Protein AF-A0A536GKG1-F1 (afdb_monomer_lite)

pLDDT: mean 89.06, std 10.64, range [31.41, 98.56]

Radius of gyration: 25.62 Å; chains: 1; bounding box: 52×52×77 Å

Foldseek 3Di:
DPQQPDLPHDLADFFLVQQQVQLVLCPDPLLVNPDCPLSVQFPHWDRPDRHDIDTHGPDDDVCNVVVRGDGHPCSVPVVDDSNCQCVDCCRNPQPPGDNDQWHWPDDDPQFKTKIAGDPPHDDPPDDHDPDGMDMDGHDPDDVRVLVCCLVVVDVDDDDDALLCVVVVPDHDPVDDDDDDDDLDDDDDDDPCVPPCPVDVLLVLLLQQLAAQQCLCCVQSVDPGNPQRDADSRHPPRPPDDPVRDHRYHDNPSSLVSCVVVQFDQDPPRFTDHPNHTQEEEAEDAPPDPSVVVSVVRSQVSCVVSRHHYHYDHDHPPLCPPDVVVVRCVHPPD

Secondary structure (DSSP, 8-state):
--TTSSSS--TT---HHHHHHHHHHHH-TTTT-S--TTGGGEEEEEEEETTEEEEEESS--GGGGGGPPP---HHHHTTS-HHHHTT-HHHHTS-S---SSEEEEEEETTTEEEEEE-TT---SSS----SS-EEEE--SSHHHHHHHHHTTS-S------GGGGGGGTT--TT--------S--------TTSGGGSSHHHHHHHHHHS-HHHHHHHHS---SSTT---SSS-TT-TT--TTPPPPP--HHHHHHHHHHTT-EE-GGG-EEETTEE-EEEEEEETT-HHHHHHHHHHHHHHHHTT-EEEEEEE-HHHHH--GGGT-HHHH--

Structure (mmCIF, N/CA/C/O backbone):
data_AF-A0A536GKG1-F1
#
_entry.id   AF-A0A536GKG1-F1
#
loop_
_atom_site.group_PDB
_atom_site.id
_atom_site.type_symbol
_atom_site.label_atom_id
_atom_site.label_alt_id
_atom_site.label_comp_id
_atom_site.label_asym_id
_atom_site.label_entity_id
_atom_site.label_seq_id
_atom_site.pdbx_PDB_ins_code
_atom_site.Cartn_x
_atom_site.Cartn_y
_atom_site.Cartn_z
_atom_site.occupancy
_atom_site.B_iso_or_equiv
_atom_site.auth_seq_id
_atom_site.auth_comp_id
_atom_site.auth_asym_id
_atom_site.auth_atom_id
_atom_site.pdbx_PDB_model_num
ATOM 1 N N . MET A 1 1 ? 10.246 -8.208 -39.405 1.00 39.53 1 MET A N 1
ATOM 2 C CA . MET A 1 1 ? 9.310 -9.112 -40.119 1.00 39.53 1 MET A CA 1
ATOM 3 C C . MET A 1 1 ? 9.765 -10.577 -40.250 1.00 39.53 1 MET A C 1
ATOM 5 O O . MET A 1 1 ? 8.934 -11.384 -40.628 1.00 39.53 1 MET A O 1
ATOM 9 N N . ALA A 1 2 ? 10.994 -10.979 -39.880 1.00 31.41 2 ALA A N 1
ATOM 10 C CA . ALA A 1 2 ? 11.407 -12.402 -39.872 1.00 31.41 2 ALA A CA 1
ATOM 11 C C . ALA A 1 2 ? 11.997 -12.903 -38.530 1.00 31.41 2 ALA A C 1
ATOM 13 O O . ALA A 1 2 ? 12.363 -14.066 -38.410 1.00 31.41 2 ALA A O 1
ATOM 14 N N . MET A 1 3 ? 12.099 -12.042 -37.512 1.00 39.38 3 MET A N 1
ATOM 15 C CA . MET A 1 3 ? 12.931 -12.300 -36.326 1.00 39.38 3 MET A CA 1
ATOM 16 C C . MET A 1 3 ? 12.312 -13.225 -35.266 1.00 39.38 3 MET A C 1
ATOM 18 O O . MET A 1 3 ? 13.050 -13.748 -34.438 1.00 39.38 3 MET A O 1
ATOM 22 N N . CYS A 1 4 ? 11.004 -13.503 -35.302 1.00 45.00 4 CYS A N 1
ATOM 23 C CA . CYS A 1 4 ? 10.384 -14.394 -34.315 1.00 45.00 4 CYS A CA 1
ATOM 24 C C . CYS A 1 4 ? 10.490 -15.890 -34.667 1.00 45.00 4 CYS A C 1
ATOM 26 O O . CYS A 1 4 ? 10.282 -16.730 -33.801 1.00 45.00 4 CYS A O 1
ATOM 28 N N . ARG A 1 5 ? 10.843 -16.288 -35.895 1.00 39.47 5 ARG A N 1
ATOM 29 C CA . ARG A 1 5 ? 10.638 -17.688 -36.332 1.00 39.47 5 ARG A CA 1
ATOM 30 C C . ARG A 1 5 ? 11.764 -18.684 -36.031 1.00 39.47 5 ARG A C 1
ATOM 32 O O . ARG A 1 5 ? 11.560 -19.876 -36.228 1.00 39.47 5 ARG A O 1
ATOM 39 N N . THR A 1 6 ? 12.931 -18.259 -35.548 1.00 35.53 6 THR A N 1
ATOM 40 C CA . THR A 1 6 ? 14.110 -19.145 -35.424 1.00 35.53 6 THR A CA 1
ATOM 41 C C . THR A 1 6 ? 14.786 -19.053 -34.060 1.00 35.53 6 THR A C 1
ATOM 43 O O . THR A 1 6 ? 14.916 -17.958 -33.535 1.00 35.53 6 THR A O 1
ATOM 46 N N . MET A 1 7 ? 15.289 -20.180 -33.529 1.00 37.09 7 MET A N 1
ATOM 47 C CA . MET A 1 7 ? 16.019 -20.303 -32.244 1.00 37.09 7 MET A CA 1
ATOM 48 C C . MET A 1 7 ? 17.266 -19.401 -32.109 1.00 37.09 7 MET A C 1
ATOM 50 O O . MET A 1 7 ? 17.806 -19.266 -31.018 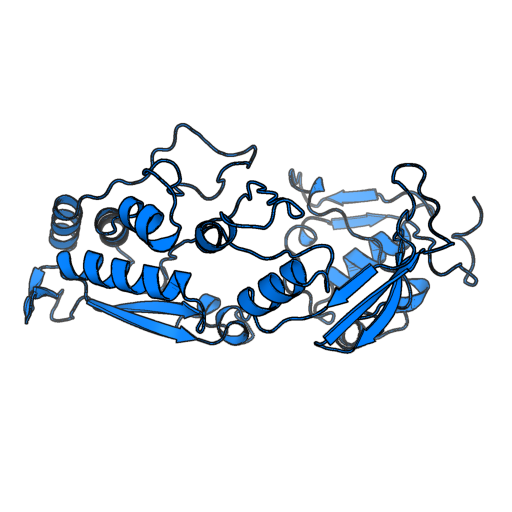1.00 37.09 7 MET A O 1
ATOM 54 N N . ALA A 1 8 ? 17.704 -18.749 -33.188 1.00 38.56 8 ALA A N 1
ATOM 55 C CA . ALA A 1 8 ? 18.712 -17.690 -33.182 1.00 38.56 8 ALA A CA 1
ATOM 56 C C . ALA A 1 8 ? 18.051 -16.298 -33.079 1.00 38.56 8 ALA A C 1
ATOM 58 O O . ALA A 1 8 ? 18.221 -15.454 -33.961 1.00 38.56 8 ALA A O 1
ATOM 59 N N . ARG A 1 9 ? 17.224 -16.077 -32.047 1.00 54.50 9 ARG A N 1
ATOM 60 C CA . ARG A 1 9 ? 16.579 -14.774 -31.814 1.00 54.50 9 ARG A CA 1
ATOM 61 C C . ARG A 1 9 ? 17.579 -13.805 -31.167 1.00 54.50 9 ARG A C 1
ATOM 63 O O . ARG A 1 9 ? 18.286 -14.213 -30.246 1.00 54.50 9 ARG A O 1
ATOM 70 N N . PRO A 1 10 ? 17.623 -12.524 -31.578 1.00 52.66 10 PRO A N 1
ATOM 71 C CA . PRO A 1 10 ? 18.176 -11.477 -30.727 1.00 52.66 10 PRO A CA 1
ATOM 72 C C . PRO A 1 10 ? 17.436 -11.490 -29.384 1.00 52.66 10 PRO A C 1
ATOM 74 O O . PRO A 1 10 ? 16.232 -11.750 -29.352 1.00 52.66 10 PRO A O 1
ATOM 77 N N . SER A 1 11 ? 18.132 -11.177 -28.295 1.00 52.56 11 SER A N 1
ATOM 78 C CA . SER A 1 11 ? 17.647 -11.189 -26.904 1.00 52.56 11 SER A CA 1
ATOM 79 C C . SER A 1 11 ? 16.497 -10.207 -26.591 1.00 52.56 11 SER A C 1
ATOM 81 O O . SER A 1 11 ? 16.273 -9.887 -25.432 1.00 52.56 11 SER A O 1
ATOM 83 N N . SER A 1 12 ? 15.804 -9.676 -27.598 1.00 54.84 12 SER A N 1
ATOM 84 C CA . SER A 1 12 ? 14.882 -8.537 -27.495 1.00 54.84 12 SER A CA 1
ATOM 85 C C . SER A 1 12 ? 13.670 -8.645 -28.431 1.00 54.84 12 SER A C 1
ATOM 87 O O . SER A 1 12 ? 13.122 -7.631 -28.845 1.00 54.84 12 SER A O 1
ATOM 89 N N . CYS A 1 13 ? 13.314 -9.841 -28.908 1.00 66.75 13 CYS A N 1
ATOM 90 C CA . CYS A 1 13 ? 12.169 -10.000 -29.806 1.00 66.75 13 CYS A CA 1
ATOM 91 C C . CYS A 1 13 ? 11.076 -10.820 -29.119 1.00 66.75 13 CYS A C 1
ATOM 93 O O . CYS A 1 13 ? 11.141 -12.053 -29.115 1.00 66.75 13 CYS A O 1
ATOM 95 N N . ALA A 1 14 ? 10.093 -10.122 -28.545 1.00 77.56 14 ALA A N 1
ATOM 96 C CA . ALA A 1 14 ? 8.878 -10.725 -28.016 1.00 77.56 14 ALA A CA 1
ATOM 97 C C . ALA A 1 14 ? 7.946 -11.174 -29.154 1.00 77.56 14 ALA A C 1
ATOM 99 O O . ALA A 1 14 ? 7.777 -10.482 -30.161 1.00 77.56 14 ALA A O 1
ATOM 100 N N . CYS A 1 15 ? 7.333 -12.342 -28.992 1.00 88.19 15 CYS A N 1
ATOM 101 C CA . CYS A 1 15 ? 6.301 -12.879 -29.874 1.00 88.19 15 CYS A CA 1
ATOM 102 C C . CYS A 1 15 ? 5.071 -13.296 -29.065 1.00 88.19 15 CYS A C 1
ATOM 104 O O . CYS A 1 15 ? 5.142 -13.455 -27.850 1.00 88.19 15 CYS A O 1
ATOM 106 N N . ALA A 1 16 ? 3.953 -13.554 -29.738 1.00 93.12 16 ALA A N 1
ATOM 107 C CA . ALA A 1 16 ? 2.699 -13.958 -29.106 1.00 93.12 16 ALA A CA 1
ATOM 108 C C . ALA A 1 16 ? 2.850 -15.136 -28.117 1.00 93.12 16 ALA A C 1
ATOM 110 O O . ALA A 1 16 ? 2.202 -15.161 -27.072 1.00 93.12 16 ALA A O 1
ATOM 111 N N . ARG A 1 17 ? 3.754 -16.089 -28.390 1.00 93.38 17 ARG A N 1
ATOM 112 C CA . ARG A 1 17 ? 4.019 -17.232 -27.494 1.00 93.38 17 ARG A CA 1
ATOM 113 C C . ARG A 1 17 ? 4.648 -16.840 -26.159 1.00 93.38 17 ARG A C 1
ATOM 115 O O . ARG A 1 17 ? 4.423 -17.537 -25.179 1.00 93.38 17 ARG A O 1
ATOM 122 N N . ASP A 1 18 ? 5.390 -15.737 -26.101 1.00 93.44 18 ASP A N 1
ATOM 123 C CA . ASP A 1 18 ? 5.982 -15.233 -24.856 1.00 93.44 18 ASP A CA 1
ATOM 124 C C . ASP A 1 18 ? 4.886 -14.756 -23.878 1.00 93.44 18 ASP A C 1
ATOM 126 O O . ASP A 1 18 ? 5.016 -14.917 -22.666 1.00 93.44 18 ASP A O 1
ATOM 130 N N . PHE A 1 19 ? 3.761 -14.255 -24.405 1.00 94.69 19 PHE A N 1
ATOM 131 C CA . PHE A 1 19 ? 2.573 -13.882 -23.625 1.00 94.69 19 PHE A CA 1
ATOM 132 C C . PHE A 1 19 ? 1.804 -15.102 -23.112 1.00 94.69 19 PHE A C 1
ATOM 134 O O . PHE A 1 19 ? 1.406 -15.157 -21.949 1.00 94.69 19 PHE A O 1
ATOM 141 N N . GLN A 1 20 ? 1.618 -16.107 -23.972 1.00 95.25 20 GLN A N 1
ATOM 142 C CA . GLN A 1 20 ? 1.021 -17.381 -23.567 1.00 95.25 20 GLN A CA 1
ATOM 143 C C . GLN A 1 20 ? 1.870 -18.064 -22.486 1.00 95.25 20 GLN A C 1
ATOM 145 O O . GLN A 1 20 ? 1.328 -18.570 -21.506 1.00 95.25 20 GLN A O 1
ATOM 150 N N . TYR A 1 21 ? 3.193 -18.052 -22.649 1.00 93.88 21 TYR A N 1
ATOM 151 C CA . TYR A 1 21 ? 4.125 -18.638 -21.694 1.00 93.88 21 TYR A CA 1
ATOM 152 C C . TYR A 1 21 ? 4.106 -17.911 -20.343 1.00 93.88 21 TYR A C 1
ATOM 154 O O . TYR A 1 21 ? 4.054 -18.577 -19.315 1.00 93.88 21 TYR A O 1
ATOM 162 N N . TRP A 1 22 ? 4.060 -16.572 -20.318 1.00 92.50 22 TRP A N 1
ATOM 163 C CA . TRP A 1 22 ? 3.873 -15.822 -19.068 1.00 92.50 22 TRP A CA 1
ATOM 164 C C . TRP A 1 22 ? 2.613 -16.260 -18.321 1.00 92.50 22 TRP A C 1
ATOM 166 O O . TRP A 1 22 ? 2.672 -16.545 -17.130 1.00 92.50 22 TRP A O 1
ATOM 176 N N . TRP A 1 23 ? 1.479 -16.358 -19.022 1.00 94.75 23 TRP A N 1
ATOM 177 C CA . TRP A 1 23 ? 0.236 -16.823 -18.409 1.00 94.75 23 TRP A CA 1
ATOM 178 C C . TRP A 1 23 ? 0.370 -18.249 -17.857 1.00 94.75 23 TRP A C 1
ATOM 180 O O . TRP A 1 23 ? -0.066 -18.515 -16.745 1.00 94.75 23 TRP A O 1
ATOM 190 N N . GLN A 1 24 ? 1.031 -19.160 -18.577 1.00 93.19 24 GLN A N 1
ATOM 191 C CA . GLN A 1 24 ? 1.292 -20.515 -18.075 1.00 93.19 24 GLN A CA 1
ATOM 192 C C . GLN A 1 24 ? 2.155 -20.515 -16.809 1.00 93.19 24 GLN A C 1
ATOM 194 O O . GLN A 1 24 ? 1.872 -21.281 -15.894 1.00 93.19 24 GLN A O 1
ATOM 199 N N . LEU A 1 25 ? 3.180 -19.660 -16.745 1.00 91.50 25 LEU A N 1
ATOM 200 C CA . LEU A 1 25 ? 4.013 -19.501 -15.553 1.00 91.50 25 LEU A CA 1
ATOM 201 C C . LEU A 1 25 ? 3.209 -18.967 -14.364 1.00 91.50 25 LEU A C 1
ATOM 203 O O . LEU A 1 25 ? 3.326 -19.491 -13.261 1.00 91.50 25 LEU A O 1
ATOM 207 N N . ASP A 1 26 ? 2.384 -17.947 -14.586 1.00 91.31 26 ASP A N 1
ATOM 208 C CA . ASP A 1 26 ? 1.523 -17.373 -13.550 1.00 91.31 26 ASP A CA 1
ATOM 209 C C . ASP A 1 26 ? 0.565 -18.423 -12.963 1.00 91.31 26 ASP A C 1
ATOM 211 O O . ASP A 1 26 ? 0.406 -18.511 -11.748 1.00 91.31 26 ASP A O 1
ATOM 215 N N . GLN A 1 27 ? -0.012 -19.274 -13.816 1.00 91.38 27 GLN A N 1
ATOM 216 C CA . GLN A 1 27 ? -0.952 -20.319 -13.402 1.00 91.38 27 GLN A CA 1
ATOM 217 C C . GLN A 1 27 ? -0.278 -21.585 -12.835 1.00 91.38 27 GLN A C 1
ATOM 219 O O . GLN A 1 27 ? -0.968 -22.429 -12.259 1.00 91.38 27 GLN A O 1
ATOM 224 N N . ASP A 1 28 ? 1.039 -21.756 -12.992 1.00 90.69 28 ASP A N 1
ATOM 225 C CA . ASP A 1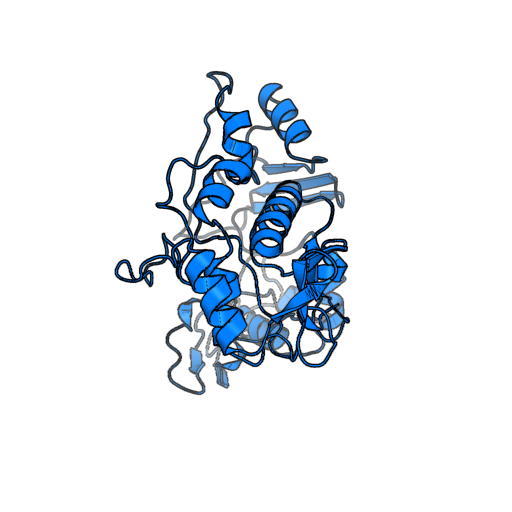 28 ? 1.767 -22.910 -12.459 1.00 90.69 28 ASP A CA 1
ATOM 226 C C . ASP A 1 28 ? 2.068 -22.710 -10.960 1.00 90.69 28 ASP A C 1
ATOM 228 O O . ASP A 1 28 ? 2.845 -21.823 -10.597 1.00 90.69 28 ASP A O 1
ATOM 232 N N . PRO A 1 29 ? 1.532 -23.557 -10.058 1.00 87.25 29 PRO A N 1
ATOM 233 C CA . PRO A 1 29 ? 1.761 -23.420 -8.618 1.00 87.25 29 PRO A CA 1
ATOM 234 C C . PRO A 1 29 ? 3.239 -23.557 -8.208 1.00 87.25 29 PRO A C 1
ATOM 236 O O . PRO A 1 29 ? 3.595 -23.206 -7.083 1.00 87.25 29 PRO A O 1
ATOM 239 N N . ASN A 1 30 ? 4.108 -24.057 -9.091 1.00 87.31 30 ASN A N 1
ATOM 240 C CA . ASN A 1 30 ? 5.533 -24.236 -8.829 1.00 87.31 30 ASN A CA 1
ATOM 241 C C . ASN A 1 30 ? 6.389 -23.011 -9.172 1.00 87.31 30 ASN A C 1
ATOM 243 O O . ASN A 1 30 ? 7.585 -23.053 -8.906 1.00 87.31 30 ASN A O 1
ATOM 247 N N . THR A 1 31 ? 5.846 -21.934 -9.748 1.00 83.88 31 THR A N 1
ATOM 248 C CA . THR A 1 31 ? 6.638 -20.718 -10.037 1.00 83.88 31 THR A CA 1
ATOM 249 C C . THR A 1 31 ? 6.835 -19.820 -8.824 1.00 83.88 31 THR A C 1
ATOM 251 O O . THR A 1 31 ? 7.759 -19.009 -8.804 1.00 83.88 31 THR A O 1
ATOM 254 N N . GLY A 1 32 ? 5.992 -19.973 -7.799 1.00 78.31 32 GLY A N 1
ATOM 255 C CA . GLY A 1 32 ? 5.956 -19.070 -6.649 1.00 78.31 32 GLY A CA 1
ATOM 256 C C . GLY A 1 32 ? 5.109 -17.813 -6.870 1.00 78.31 32 GLY A C 1
ATOM 257 O O . GLY A 1 32 ? 5.233 -16.870 -6.087 1.00 78.31 32 GLY A O 1
ATOM 258 N N . ALA A 1 33 ? 4.245 -17.791 -7.896 1.00 83.25 33 ALA A N 1
ATOM 259 C CA . ALA A 1 33 ? 3.257 -16.731 -8.086 1.00 83.25 33 ALA A CA 1
ATOM 260 C C . ALA A 1 33 ? 2.455 -16.490 -6.791 1.00 83.25 33 ALA A C 1
ATOM 262 O O . ALA A 1 33 ? 1.890 -17.409 -6.195 1.00 83.25 33 ALA A O 1
ATOM 263 N N . ILE A 1 34 ? 2.436 -15.237 -6.324 1.00 77.94 34 ILE A N 1
ATOM 264 C CA . ILE A 1 34 ? 1.794 -14.858 -5.052 1.00 77.94 34 ILE A CA 1
ATOM 265 C C . ILE A 1 34 ? 0.262 -14.882 -5.181 1.00 77.94 34 ILE A C 1
ATOM 267 O O . ILE A 1 34 ? -0.441 -15.152 -4.208 1.00 77.94 34 ILE A O 1
ATOM 271 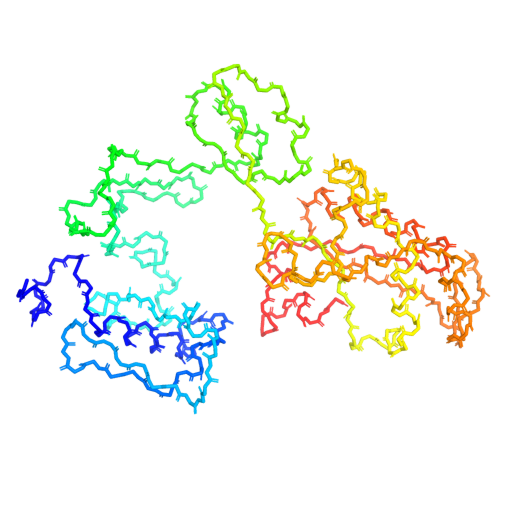N N . THR A 1 35 ? -0.253 -14.593 -6.375 1.00 83.25 35 THR A N 1
ATOM 272 C CA . THR A 1 35 ? -1.676 -14.598 -6.719 1.00 83.25 35 THR A CA 1
ATOM 273 C C . THR A 1 35 ? -1.830 -14.895 -8.206 1.00 83.25 35 THR A C 1
ATOM 275 O O . THR A 1 35 ? -1.017 -14.432 -8.996 1.00 83.25 35 THR A O 1
ATOM 278 N N . THR A 1 36 ? -2.884 -15.620 -8.572 1.00 88.88 36 THR A N 1
ATOM 279 C CA . THR A 1 36 ? -3.325 -15.828 -9.963 1.00 88.88 36 THR A CA 1
ATOM 280 C C . THR A 1 36 ? -4.531 -14.956 -10.323 1.00 88.88 36 THR A C 1
ATOM 282 O O . THR A 1 36 ? -5.072 -15.049 -11.426 1.00 88.88 36 THR A O 1
ATOM 285 N N . GLY A 1 37 ? -4.998 -14.139 -9.370 1.00 89.19 37 GLY A N 1
ATOM 286 C CA . GLY A 1 37 ? -6.231 -13.373 -9.493 1.00 89.19 37 GLY A CA 1
ATOM 287 C C . GLY A 1 37 ? -6.200 -12.432 -10.694 1.00 89.19 37 GLY A C 1
ATOM 288 O O . GLY A 1 37 ? -5.279 -11.632 -10.844 1.00 89.19 37 GLY A O 1
ATOM 289 N N . GLY A 1 38 ? -7.221 -12.534 -11.540 1.00 89.44 38 GLY A N 1
ATOM 290 C CA . GLY A 1 38 ? -7.351 -11.780 -12.784 1.00 89.44 38 GLY A CA 1
ATOM 291 C C . GLY A 1 38 ? -6.890 -12.582 -13.998 1.00 89.44 38 GLY A C 1
ATOM 292 O O . GLY A 1 38 ? -7.631 -12.670 -14.978 1.00 89.44 38 GLY A O 1
ATOM 293 N N . TYR A 1 39 ? -5.735 -13.250 -13.919 1.00 92.62 39 TYR A N 1
ATOM 294 C CA . TYR A 1 39 ? -5.280 -14.190 -14.952 1.00 92.62 39 TYR A CA 1
ATOM 295 C C . TYR A 1 39 ? -6.066 -15.506 -14.938 1.00 92.62 39 TYR A C 1
ATOM 297 O O . TYR A 1 39 ? -6.264 -16.126 -15.984 1.00 92.62 39 TYR A O 1
ATOM 305 N N . ASP A 1 40 ? -6.582 -15.903 -13.776 1.00 93.00 40 ASP A N 1
ATOM 306 C CA . ASP A 1 40 ? -7.475 -17.049 -13.596 1.00 93.00 40 ASP A CA 1
ATOM 307 C C . ASP A 1 40 ? -8.845 -16.876 -14.282 1.00 93.00 40 ASP A C 1
ATOM 309 O O . ASP A 1 40 ? -9.559 -17.861 -14.500 1.00 93.00 40 ASP A O 1
ATOM 313 N N . ALA A 1 41 ? -9.206 -15.652 -14.683 1.00 95.31 41 ALA A N 1
ATOM 314 C CA . ALA A 1 41 ? -10.378 -15.372 -15.512 1.00 95.31 41 ALA A CA 1
ATOM 315 C C . ALA A 1 41 ? -10.178 -15.770 -16.988 1.00 95.31 41 ALA A C 1
ATOM 317 O O . ALA A 1 41 ? -11.159 -15.883 -17.732 1.00 95.31 41 ALA A O 1
ATOM 318 N N . ILE A 1 42 ? -8.935 -16.006 -17.418 1.00 95.88 42 ILE A N 1
ATOM 319 C CA . ILE A 1 42 ? -8.593 -16.474 -18.763 1.00 95.88 42 ILE A CA 1
ATOM 320 C C . ILE A 1 42 ? -8.809 -17.996 -18.821 1.00 95.88 42 ILE A C 1
ATOM 322 O O . ILE A 1 42 ? -8.322 -18.755 -17.984 1.00 95.88 42 ILE A O 1
ATOM 326 N N . ALA A 1 43 ? -9.595 -18.455 -19.793 1.00 96.00 43 ALA A N 1
ATOM 327 C CA . ALA A 1 43 ? -9.844 -19.868 -20.073 1.00 96.00 43 ALA A CA 1
ATOM 328 C C . ALA A 1 43 ? -8.714 -20.483 -20.908 1.00 96.00 43 ALA A C 1
ATOM 330 O O . ALA A 1 43 ? -8.246 -21.578 -20.605 1.00 96.00 43 ALA A O 1
ATOM 331 N N . SER A 1 44 ? -8.287 -19.776 -21.954 1.00 96.69 44 SER A N 1
ATOM 332 C CA . SER A 1 44 ? -7.167 -20.162 -22.810 1.00 96.69 44 SER A CA 1
ATOM 333 C C . SER A 1 44 ? -6.576 -18.947 -23.520 1.00 96.69 44 SER A C 1
ATOM 335 O O . SER A 1 44 ? -7.218 -17.900 -23.648 1.00 96.69 44 SER A O 1
ATOM 337 N N . ILE A 1 45 ? -5.341 -19.102 -23.995 1.00 96.62 45 ILE A N 1
ATOM 338 C CA . ILE A 1 45 ? -4.678 -18.147 -24.881 1.00 96.62 45 ILE A CA 1
ATOM 339 C C . ILE A 1 45 ? -4.246 -18.888 -26.137 1.00 96.62 45 ILE A C 1
ATOM 341 O O . ILE A 1 45 ? -3.462 -19.834 -26.038 1.00 96.62 45 ILE A O 1
ATOM 345 N N . ASP A 1 46 ? -4.702 -18.414 -27.293 1.00 97.19 46 ASP A N 1
ATOM 346 C CA . ASP A 1 46 ? -4.275 -18.908 -28.600 1.00 97.19 46 ASP A CA 1
ATOM 347 C C . ASP A 1 46 ? -3.295 -17.929 -29.255 1.00 97.19 46 ASP A C 1
ATOM 349 O O . ASP A 1 46 ? -3.419 -16.707 -29.140 1.00 97.19 46 ASP A O 1
ATOM 353 N N . THR A 1 47 ? -2.303 -18.480 -29.956 1.00 96.06 47 THR A N 1
ATOM 354 C CA . THR A 1 47 ? -1.245 -17.723 -30.644 1.00 96.06 47 THR A CA 1
ATOM 355 C C . THR A 1 47 ? -1.126 -18.199 -32.099 1.00 96.06 47 THR A C 1
ATOM 357 O O . THR A 1 47 ? -0.206 -18.945 -32.444 1.00 96.06 47 THR A O 1
ATOM 360 N N . PRO A 1 48 ? -2.101 -17.860 -32.972 1.00 95.31 48 PRO A N 1
ATOM 361 C CA . PRO A 1 48 ? -2.175 -18.411 -34.332 1.00 95.31 48 PRO A CA 1
ATOM 362 C C . PRO A 1 48 ? -0.976 -18.022 -35.213 1.00 95.31 48 PRO A C 1
ATOM 364 O O . PRO A 1 48 ? -0.656 -18.724 -36.173 1.00 95.31 48 PRO A O 1
ATOM 367 N N . ASP A 1 49 ? -0.293 -16.931 -34.872 1.00 92.00 49 ASP A N 1
ATOM 368 C CA . ASP A 1 49 ? 0.961 -16.493 -35.473 1.00 92.00 49 ASP A CA 1
ATOM 369 C C . ASP A 1 49 ? 1.844 -15.780 -34.430 1.00 92.00 49 ASP A C 1
ATOM 371 O O . ASP A 1 49 ? 1.512 -15.718 -33.247 1.00 92.00 49 ASP A O 1
ATOM 375 N N . ASP A 1 50 ? 2.996 -15.262 -34.860 1.00 88.38 50 ASP A N 1
ATOM 376 C CA . ASP A 1 50 ? 3.988 -14.649 -33.970 1.00 88.38 50 ASP A CA 1
ATOM 377 C C . ASP A 1 50 ? 3.553 -13.294 -33.378 1.00 88.38 50 ASP A C 1
ATOM 379 O O . ASP A 1 50 ? 4.207 -12.810 -32.455 1.00 88.38 50 ASP A O 1
ATOM 383 N N . PHE A 1 51 ? 2.484 -12.672 -33.884 1.00 89.69 51 PHE A N 1
ATOM 384 C CA . PHE A 1 51 ? 2.083 -11.299 -33.552 1.00 89.69 51 PHE A CA 1
ATOM 385 C C . PHE A 1 51 ? 0.633 -11.177 -33.069 1.00 89.69 51 PHE A C 1
ATOM 387 O O . PHE A 1 51 ? 0.189 -10.076 -32.748 1.00 89.69 51 PHE A O 1
ATOM 394 N N . THR A 1 52 ? -0.090 -12.291 -32.983 1.00 93.50 52 THR A N 1
ATOM 395 C CA . THR A 1 52 ? -1.496 -12.326 -32.583 1.00 93.50 52 THR A CA 1
ATOM 396 C C . THR A 1 52 ? -1.665 -13.119 -31.291 1.00 93.50 52 THR A C 1
ATOM 398 O O . THR A 1 52 ? -1.351 -14.306 -31.241 1.00 93.50 52 THR A O 1
ATOM 401 N N . VAL A 1 53 ? -2.206 -12.473 -30.255 1.00 94.81 53 VAL A N 1
ATOM 402 C CA . VAL A 1 53 ? -2.623 -13.111 -28.997 1.00 94.81 53 VAL A CA 1
ATOM 403 C C . VAL A 1 53 ? -4.145 -13.047 -28.913 1.00 94.81 53 VAL A C 1
ATOM 405 O O . VAL A 1 53 ? -4.720 -11.960 -28.941 1.00 94.81 53 VAL A O 1
ATOM 408 N N . ILE A 1 54 ? -4.800 -14.201 -28.806 1.00 96.19 54 ILE A N 1
ATOM 409 C CA . ILE A 1 54 ? -6.252 -14.301 -28.627 1.00 96.19 54 ILE A CA 1
ATOM 410 C C . ILE A 1 54 ? -6.522 -14.781 -27.203 1.00 96.19 54 ILE A C 1
ATOM 412 O O . ILE A 1 54 ? -6.192 -15.912 -26.853 1.00 96.19 54 ILE A O 1
ATOM 416 N N . LEU A 1 55 ? -7.116 -13.916 -26.378 1.00 96.00 55 LEU A N 1
ATOM 417 C CA . LEU A 1 55 ? -7.511 -14.245 -25.009 1.00 96.00 55 LEU A CA 1
ATOM 418 C C . LEU A 1 55 ? -8.959 -14.741 -24.999 1.00 96.00 55 LEU A C 1
ATOM 420 O O . LEU A 1 55 ? -9.884 -13.989 -25.312 1.00 96.00 55 LEU A O 1
ATOM 424 N N . HIS A 1 56 ? -9.167 -15.989 -24.592 1.00 96.44 56 HIS A N 1
ATOM 425 C CA . HIS A 1 56 ? -10.496 -16.538 -24.353 1.00 96.44 56 HIS A CA 1
ATOM 426 C C . HIS A 1 56 ? -10.823 -16.405 -22.872 1.00 96.44 56 HIS A C 1
ATOM 428 O O . HIS A 1 56 ? -10.228 -17.084 -22.043 1.00 96.44 56 HIS A O 1
ATOM 434 N N . MET A 1 57 ? -11.769 -15.536 -22.522 1.00 95.75 57 MET A N 1
ATOM 435 C CA . MET A 1 57 ? -12.187 -15.337 -21.130 1.00 95.75 57 MET A CA 1
ATOM 436 C C . MET A 1 57 ? -13.245 -16.373 -20.728 1.00 95.75 57 MET A C 1
ATOM 438 O O . MET A 1 57 ? -14.107 -16.720 -21.534 1.00 95.75 57 MET A O 1
ATOM 442 N N . LYS A 1 58 ? -13.228 -16.838 -19.471 1.00 96.62 58 LYS A N 1
ATOM 443 C CA . LYS A 1 58 ? -14.249 -17.764 -18.935 1.00 96.62 58 LYS A CA 1
ATOM 444 C C . LYS A 1 58 ? -15.641 -17.122 -18.907 1.00 96.62 58 LYS A C 1
ATOM 446 O O . LYS A 1 58 ? -16.639 -17.777 -19.193 1.00 96.62 58 LYS A O 1
ATOM 451 N N . HIS A 1 59 ? -15.689 -15.831 -18.585 1.00 95.50 59 HIS A N 1
ATOM 452 C CA . HIS A 1 59 ? -16.890 -14.997 -18.509 1.00 95.50 59 HIS A CA 1
ATOM 453 C C . HIS A 1 59 ? -16.529 -13.551 -18.895 1.00 95.50 59 HIS A C 1
ATOM 455 O O . HIS A 1 59 ? -15.341 -13.218 -18.926 1.00 95.50 59 HIS A O 1
ATOM 461 N N . PRO A 1 60 ? -17.508 -12.663 -19.157 1.00 95.00 60 PRO A N 1
ATOM 462 C CA . PRO A 1 60 ? -17.233 -11.236 -19.289 1.00 95.00 60 PRO A CA 1
ATOM 463 C C . PRO A 1 60 ? -16.482 -10.707 -18.058 1.00 95.00 60 PRO A C 1
ATOM 465 O O . PRO A 1 60 ? -16.992 -10.770 -16.940 1.00 95.00 60 PRO A O 1
ATOM 468 N N . TYR A 1 61 ? -15.270 -10.192 -18.263 1.00 93.81 61 TYR A N 1
ATOM 469 C CA . TYR A 1 61 ? -14.391 -9.721 -17.194 1.00 93.81 61 TYR A CA 1
ATOM 470 C C . TYR A 1 61 ? -13.915 -8.303 -17.511 1.00 93.81 61 TYR A C 1
ATOM 472 O O . TYR A 1 61 ? -12.943 -8.111 -18.232 1.00 93.81 61 TYR A O 1
ATOM 480 N N . GLY A 1 62 ? -14.634 -7.296 -17.006 1.00 91.38 62 GLY A N 1
ATOM 481 C CA . GLY A 1 62 ? -14.349 -5.879 -17.279 1.00 91.38 62 GLY A CA 1
ATOM 482 C C . GLY A 1 62 ? -12.901 -5.449 -16.989 1.00 91.38 62 GLY A C 1
ATOM 483 O O . GLY A 1 62 ? -12.315 -4.762 -17.825 1.00 91.38 62 GLY A O 1
ATOM 484 N N . PRO A 1 63 ? -12.281 -5.889 -15.876 1.00 89.94 63 PRO A N 1
ATOM 485 C CA . PRO A 1 63 ? -10.902 -5.531 -15.546 1.00 89.94 63 PRO A CA 1
ATOM 486 C C . PRO A 1 63 ? -9.809 -6.170 -16.417 1.00 89.94 63 PRO A C 1
ATOM 488 O O . PRO A 1 63 ? -8.641 -5.931 -16.136 1.00 89.94 63 PRO A O 1
ATOM 491 N N . TYR A 1 64 ? -10.126 -6.965 -17.450 1.00 89.06 64 TYR A N 1
ATOM 492 C CA . TYR A 1 64 ? -9.126 -7.748 -18.200 1.00 89.06 64 TYR A CA 1
ATOM 493 C C . TYR A 1 64 ? -7.944 -6.930 -18.750 1.00 89.06 64 TYR A C 1
ATOM 495 O O . TYR A 1 64 ? -6.845 -7.461 -18.863 1.00 89.06 64 TYR A O 1
ATOM 503 N N . LEU A 1 65 ? -8.138 -5.639 -19.055 1.00 88.44 65 LEU A N 1
ATOM 504 C CA . LEU A 1 65 ? -7.065 -4.749 -19.520 1.00 88.44 65 LEU A CA 1
ATOM 505 C C . LEU A 1 65 ? -5.968 -4.515 -18.469 1.00 88.44 65 LEU A C 1
ATOM 507 O O . LEU A 1 65 ? -4.837 -4.216 -18.837 1.00 88.44 65 LEU A O 1
ATOM 511 N N . LEU A 1 66 ? -6.289 -4.662 -17.181 1.00 86.12 66 LEU A N 1
ATOM 512 C CA . LEU A 1 66 ? -5.325 -4.587 -16.077 1.00 86.12 66 LEU A CA 1
ATOM 513 C C . LEU A 1 66 ? -4.548 -5.899 -15.887 1.00 86.12 66 LEU A C 1
ATOM 515 O O . LEU A 1 66 ? -3.534 -5.911 -15.197 1.00 86.12 66 LEU A O 1
ATOM 519 N N . TYR A 1 67 ? -5.018 -6.987 -16.503 1.00 86.56 67 TYR A N 1
ATOM 520 C CA . TYR A 1 67 ? -4.486 -8.345 -16.370 1.00 86.56 67 TYR A CA 1
ATOM 521 C C . TYR A 1 67 ? -4.128 -8.941 -17.736 1.00 86.56 67 TYR A C 1
ATOM 523 O O . TYR A 1 67 ? -4.290 -10.138 -17.976 1.00 86.56 67 TYR A O 1
ATOM 531 N N . LEU A 1 68 ? -3.663 -8.099 -18.663 1.00 89.81 68 LEU A N 1
ATOM 532 C CA . LEU A 1 68 ? -3.064 -8.592 -19.897 1.00 89.81 68 LEU A CA 1
ATOM 533 C C . LEU A 1 68 ? -1.739 -9.285 -19.551 1.00 89.81 68 LEU A C 1
ATOM 535 O O . LEU A 1 68 ? -0.930 -8.688 -18.839 1.00 89.81 68 LEU A O 1
ATOM 539 N N . PRO A 1 69 ? -1.498 -10.519 -20.036 1.00 88.62 69 PRO A N 1
ATOM 540 C CA . PRO A 1 69 ? -0.222 -11.193 -19.835 1.00 88.62 69 PRO A CA 1
ATOM 541 C C . PRO A 1 69 ? 0.943 -10.310 -20.279 1.00 88.62 69 PRO A C 1
ATOM 543 O O . PRO A 1 69 ? 0.838 -9.579 -21.264 1.00 88.62 69 PRO A O 1
ATOM 546 N N . TYR A 1 70 ? 2.060 -10.398 -19.567 1.00 88.69 70 TYR A N 1
ATOM 547 C CA . TYR A 1 70 ? 3.314 -9.787 -19.998 1.00 88.69 70 TYR A CA 1
ATOM 548 C C . TYR A 1 70 ? 4.055 -10.731 -20.953 1.00 88.69 70 TYR A C 1
ATOM 550 O O . TYR A 1 70 ? 3.717 -11.905 -21.062 1.00 88.69 70 TYR A O 1
ATOM 558 N N . ALA A 1 71 ? 5.082 -10.248 -21.649 1.00 88.75 71 ALA A N 1
ATOM 559 C CA . ALA A 1 71 ? 5.948 -11.120 -22.438 1.00 88.75 71 ALA A CA 1
ATOM 560 C C . ALA A 1 71 ? 7.044 -11.734 -21.546 1.00 88.75 71 ALA A C 1
ATOM 562 O O . ALA A 1 71 ? 7.940 -11.026 -21.089 1.00 88.75 71 ALA A O 1
ATOM 563 N N . ALA A 1 72 ? 7.000 -13.052 -21.327 1.00 89.88 72 ALA A N 1
ATOM 564 C CA . ALA A 1 72 ? 8.104 -13.820 -20.744 1.00 89.88 72 ALA A CA 1
ATOM 565 C C . ALA A 1 72 ? 8.961 -14.419 -21.868 1.00 89.88 72 ALA A C 1
ATOM 567 O O . ALA A 1 72 ? 8.398 -15.146 -22.682 1.00 89.88 72 ALA A O 1
ATOM 568 N N . PRO A 1 73 ? 10.292 -14.211 -21.929 1.00 89.69 73 PRO A N 1
ATOM 569 C CA . PRO A 1 73 ? 11.134 -14.745 -22.998 1.00 89.69 73 PRO A CA 1
ATOM 570 C C . PRO A 1 73 ? 11.221 -16.279 -22.938 1.00 89.69 73 PRO A C 1
ATOM 572 O O . PRO A 1 73 ? 12.161 -16.858 -22.393 1.00 89.69 73 PRO A O 1
ATOM 575 N N . MET A 1 74 ? 10.262 -16.958 -23.566 1.00 90.38 74 MET A N 1
ATOM 576 C CA . MET A 1 74 ? 10.103 -18.414 -23.546 1.00 90.38 74 MET A CA 1
ATOM 577 C C . MET A 1 74 ? 11.344 -19.121 -24.091 1.00 90.38 74 MET A C 1
ATOM 579 O O . MET A 1 74 ? 11.742 -20.171 -23.598 1.00 90.38 74 MET A O 1
ATOM 583 N N . HIS A 1 75 ? 12.006 -18.525 -25.081 1.00 86.50 75 HIS A N 1
ATOM 584 C CA . HIS A 1 75 ? 13.252 -19.051 -25.639 1.00 86.50 75 HIS A CA 1
ATOM 585 C C . HIS A 1 75 ? 14.398 -19.113 -24.610 1.00 86.50 75 HIS A C 1
ATOM 587 O O . HIS A 1 75 ? 15.259 -19.985 -24.710 1.00 86.50 75 HIS A O 1
ATOM 593 N N . ALA A 1 76 ? 14.409 -18.206 -23.629 1.00 87.62 76 ALA A N 1
ATOM 594 C CA . ALA A 1 76 ? 15.436 -18.118 -22.597 1.00 87.62 76 ALA A CA 1
ATOM 595 C C . ALA A 1 76 ? 15.029 -18.831 -21.303 1.00 87.62 76 ALA A C 1
ATOM 597 O O . ALA A 1 76 ? 15.885 -19.366 -20.609 1.00 87.62 76 ALA A O 1
ATOM 598 N N . TRP A 1 77 ? 13.740 -18.843 -20.965 1.00 89.50 77 TRP A N 1
ATOM 599 C CA . TRP A 1 77 ? 13.251 -19.371 -19.687 1.00 89.50 77 TRP A CA 1
ATOM 600 C C . TRP A 1 77 ? 12.586 -20.743 -19.806 1.00 89.50 77 TRP A C 1
ATOM 602 O O . TRP A 1 77 ? 12.592 -21.503 -18.847 1.00 89.50 77 TRP A O 1
ATOM 612 N N . GLY A 1 78 ? 12.071 -21.112 -20.982 1.00 88.50 78 GLY A N 1
ATOM 613 C CA . GLY A 1 78 ? 11.247 -22.311 -21.187 1.00 88.50 78 GLY A CA 1
ATOM 614 C C . GLY A 1 78 ? 11.956 -23.652 -20.982 1.00 88.50 78 GLY A C 1
ATOM 615 O O . GLY A 1 78 ? 11.300 -24.687 -20.982 1.00 88.50 78 GLY A O 1
ATOM 616 N N . HIS A 1 79 ? 13.280 -23.648 -20.813 1.00 89.75 79 HIS A N 1
ATOM 617 C CA . HIS A 1 79 ? 14.073 -24.832 -20.471 1.00 89.75 79 HIS A CA 1
ATOM 618 C C . HIS A 1 79 ? 14.436 -24.906 -18.978 1.00 89.75 79 HIS A C 1
ATOM 620 O O . HIS A 1 79 ? 15.066 -25.873 -18.551 1.00 89.75 79 HIS A O 1
ATOM 626 N N . LEU A 1 80 ? 14.094 -23.880 -18.196 1.00 90.06 80 LEU A N 1
ATOM 627 C CA . LEU A 1 80 ? 14.328 -23.819 -16.758 1.00 90.06 80 LEU A CA 1
ATOM 628 C C . LEU A 1 80 ? 13.157 -24.463 -16.017 1.00 90.06 80 LEU A C 1
ATOM 630 O O . LEU A 1 80 ? 12.018 -24.438 -16.487 1.00 90.06 80 LEU A O 1
ATOM 634 N N . HIS A 1 81 ? 13.426 -25.017 -14.835 1.00 89.50 81 HIS A N 1
ATOM 635 C CA . HIS A 1 81 ? 12.346 -25.479 -13.976 1.00 89.50 81 HIS A CA 1
ATOM 636 C C . HIS A 1 81 ? 11.575 -24.261 -13.427 1.00 89.50 81 HIS A C 1
ATOM 638 O O . HIS A 1 81 ? 12.214 -23.300 -12.995 1.00 89.50 81 HIS A O 1
ATOM 644 N N . PRO A 1 82 ? 10.229 -24.280 -13.386 1.00 86.56 82 PRO A N 1
ATOM 645 C CA . PRO A 1 82 ? 9.414 -23.147 -12.930 1.00 86.56 82 PRO A CA 1
ATOM 646 C C . PRO A 1 82 ? 9.860 -22.541 -11.588 1.00 86.56 82 PRO A C 1
ATOM 648 O O . PRO A 1 82 ? 10.003 -21.325 -11.474 1.00 86.56 82 PRO A O 1
ATOM 651 N N . ILE A 1 83 ? 10.179 -23.389 -10.599 1.00 85.81 83 ILE A N 1
ATOM 652 C CA . ILE A 1 83 ? 10.641 -22.951 -9.266 1.00 85.81 83 ILE A CA 1
ATOM 653 C C . ILE A 1 83 ? 11.964 -22.180 -9.298 1.00 85.81 83 ILE A C 1
ATOM 655 O O . ILE A 1 83 ? 12.246 -21.393 -8.395 1.00 85.81 83 ILE A O 1
ATOM 659 N N . ASP A 1 84 ? 12.788 -22.400 -10.319 1.00 89.31 84 ASP A N 1
ATOM 660 C CA . ASP A 1 84 ? 14.104 -21.784 -10.414 1.00 89.31 84 ASP A CA 1
ATOM 661 C C . ASP A 1 84 ? 14.012 -20.338 -10.904 1.00 89.31 84 ASP A C 1
ATOM 663 O O . ASP A 1 84 ? 14.895 -19.537 -10.601 1.00 89.31 84 ASP A O 1
ATOM 667 N N . LEU A 1 85 ? 12.935 -19.971 -11.609 1.00 87.62 85 LEU A N 1
ATOM 668 C CA . LEU A 1 85 ? 12.764 -18.633 -12.181 1.00 87.62 85 LEU A CA 1
ATOM 669 C C . LEU A 1 85 ? 12.813 -17.536 -11.109 1.00 87.62 85 LEU A C 1
ATOM 671 O O . LEU A 1 85 ? 13.461 -16.515 -11.317 1.00 87.62 85 LEU A O 1
ATOM 675 N N . GLN A 1 86 ? 12.208 -17.772 -9.941 1.00 84.25 86 GLN A N 1
ATOM 676 C CA . GLN A 1 86 ? 12.229 -16.836 -8.805 1.00 84.25 86 GLN A CA 1
ATOM 677 C C . GLN A 1 86 ? 13.549 -16.846 -8.012 1.00 84.25 86 GLN A C 1
ATOM 679 O O . GLN A 1 86 ? 13.828 -15.912 -7.263 1.00 84.25 86 GLN A O 1
ATOM 684 N N . ASN A 1 87 ? 14.369 -17.890 -8.163 1.00 85.94 87 ASN A N 1
ATOM 685 C CA . ASN A 1 87 ? 15.587 -18.091 -7.371 1.00 85.94 87 ASN A CA 1
ATOM 686 C C . ASN A 1 87 ? 16.869 -17.765 -8.152 1.00 85.94 87 ASN A C 1
ATOM 688 O O . ASN A 1 87 ? 17.933 -17.573 -7.561 1.00 85.94 87 ASN A O 1
ATOM 692 N N . MET A 1 88 ? 16.796 -17.695 -9.481 1.00 89.56 88 MET A N 1
ATOM 693 C CA . MET A 1 88 ? 17.927 -17.349 -10.331 1.00 89.56 88 MET A CA 1
ATOM 694 C C . MET A 1 88 ? 18.063 -15.833 -10.463 1.00 89.56 88 MET A C 1
ATOM 696 O O . MET A 1 88 ? 17.253 -15.179 -11.118 1.00 89.56 88 MET A O 1
ATOM 700 N N . THR A 1 89 ? 19.160 -15.279 -9.938 1.00 88.38 89 THR A N 1
ATOM 701 C CA . THR A 1 89 ? 19.499 -13.852 -10.081 1.00 88.38 89 THR A CA 1
ATOM 702 C C . THR A 1 89 ? 19.397 -13.389 -11.532 1.00 88.38 89 THR A C 1
ATOM 704 O O . THR A 1 89 ? 18.764 -12.375 -11.777 1.00 88.38 89 THR A O 1
ATOM 707 N N . ARG A 1 90 ? 19.921 -14.159 -12.495 1.00 88.00 90 ARG A N 1
ATOM 708 C CA . ARG A 1 90 ? 19.911 -13.829 -13.936 1.00 88.00 90 ARG A CA 1
ATOM 709 C C . ARG A 1 90 ? 18.528 -13.793 -14.610 1.00 88.00 90 ARG A C 1
ATOM 711 O O . ARG A 1 90 ? 18.431 -13.554 -15.810 1.00 88.00 90 ARG A O 1
ATOM 718 N N . VAL A 1 91 ? 17.477 -14.148 -13.872 1.00 88.00 91 VAL A N 1
ATOM 719 C CA . VAL A 1 91 ? 16.077 -14.117 -14.314 1.00 88.00 91 VAL A CA 1
ATOM 720 C C . VAL A 1 91 ? 15.327 -13.070 -13.503 1.00 88.00 91 VAL A C 1
ATOM 722 O O . VAL A 1 91 ? 14.756 -12.149 -14.075 1.00 88.00 91 VAL A O 1
ATOM 725 N N . TYR A 1 92 ? 15.363 -13.191 -12.175 1.00 85.25 92 TYR A N 1
ATOM 726 C CA . TYR A 1 92 ? 14.512 -12.409 -11.283 1.00 85.25 92 TYR A CA 1
ATOM 727 C C . TYR A 1 92 ? 15.085 -11.034 -10.921 1.00 85.25 92 TYR A C 1
ATOM 729 O O . TYR A 1 92 ? 14.365 -10.041 -10.941 1.00 85.25 92 TYR A O 1
ATOM 737 N N . LEU A 1 93 ? 16.376 -10.960 -10.584 1.00 87.81 93 LEU A N 1
ATOM 738 C CA . LEU A 1 93 ? 16.985 -9.722 -10.083 1.00 87.81 93 LEU A CA 1
ATOM 739 C C . LEU A 1 93 ? 17.733 -8.969 -11.185 1.00 87.81 93 LEU A C 1
ATOM 741 O O . LEU A 1 93 ? 17.583 -7.765 -11.317 1.00 87.81 93 LEU A O 1
ATOM 745 N N . ALA A 1 94 ? 18.511 -9.662 -12.005 1.00 91.88 94 ALA A N 1
ATOM 746 C CA . ALA A 1 94 ? 19.362 -9.117 -13.055 1.00 91.88 94 ALA A CA 1
ATOM 747 C C . ALA A 1 94 ? 19.122 -9.870 -14.375 1.00 91.88 94 ALA A C 1
ATOM 749 O O . ALA A 1 94 ? 19.973 -10.661 -14.773 1.00 91.88 94 ALA A O 1
ATOM 750 N N . PRO A 1 95 ? 17.956 -9.692 -15.027 1.00 89.69 95 PRO A N 1
ATOM 751 C CA . PRO A 1 95 ? 17.602 -10.427 -16.235 1.00 89.69 95 PRO A CA 1
ATOM 752 C C . PRO A 1 95 ? 18.604 -10.213 -17.376 1.00 89.69 95 PRO A C 1
ATOM 754 O O . PRO A 1 95 ? 18.831 -9.083 -17.811 1.00 89.69 95 PRO A O 1
ATOM 757 N N . ASP A 1 96 ? 19.134 -11.315 -17.913 1.00 87.06 96 ASP A N 1
ATOM 758 C CA . ASP A 1 96 ? 20.033 -11.299 -19.083 1.00 87.06 96 ASP A CA 1
ATOM 759 C C . ASP A 1 96 ? 19.294 -10.971 -20.398 1.00 87.06 96 ASP A C 1
ATOM 761 O O . ASP A 1 96 ? 19.905 -10.605 -21.404 1.00 87.06 96 ASP A O 1
ATOM 765 N N . VAL A 1 97 ? 17.967 -11.123 -20.401 1.00 87.12 97 VAL A N 1
ATOM 766 C CA . VAL A 1 97 ? 17.086 -10.932 -21.558 1.00 87.12 97 VAL A CA 1
ATOM 767 C C . VAL A 1 97 ? 16.019 -9.910 -21.185 1.00 87.12 97 VAL A C 1
ATOM 769 O O . VAL A 1 97 ? 15.245 -10.134 -20.256 1.00 87.12 97 VAL A O 1
ATOM 772 N N . THR A 1 98 ? 15.977 -8.788 -21.906 1.00 86.88 98 THR A N 1
ATOM 773 C CA . THR A 1 98 ? 15.031 -7.689 -21.674 1.00 86.88 98 THR A CA 1
ATOM 774 C C . THR A 1 98 ? 14.485 -7.152 -22.999 1.00 86.88 98 THR A C 1
ATOM 776 O O . THR A 1 98 ? 15.169 -7.168 -24.022 1.00 86.88 98 THR A O 1
ATOM 779 N N . ASP A 1 99 ? 13.255 -6.635 -22.974 1.00 85.81 99 ASP A N 1
ATOM 780 C CA . ASP A 1 99 ? 12.576 -6.037 -24.141 1.00 85.81 99 ASP A CA 1
ATOM 781 C C . ASP A 1 99 ? 12.296 -4.529 -23.952 1.00 85.81 99 ASP A C 1
ATOM 783 O O . ASP A 1 99 ? 11.414 -3.928 -24.561 1.00 85.81 99 ASP A O 1
ATOM 787 N N . GLY A 1 100 ? 13.044 -3.897 -23.044 1.00 89.44 100 GLY A N 1
ATOM 788 C CA . GLY A 1 100 ? 12.929 -2.473 -22.726 1.00 89.44 100 GLY A CA 1
ATOM 789 C C . GLY A 1 100 ? 14.006 -1.607 -23.395 1.00 89.44 100 GLY A C 1
ATOM 790 O O . GLY A 1 100 ? 14.974 -2.139 -23.948 1.00 89.44 100 GLY A O 1
ATOM 791 N N . PRO A 1 101 ? 13.893 -0.266 -23.292 1.00 93.06 101 PRO A N 1
ATOM 792 C CA . PRO A 1 101 ? 14.882 0.681 -23.821 1.00 93.06 101 PRO A CA 1
ATOM 793 C C . PRO A 1 101 ? 16.254 0.592 -23.136 1.00 93.06 101 PRO A C 1
ATOM 795 O O . PRO A 1 101 ? 17.244 1.076 -23.683 1.00 93.06 101 PRO A O 1
ATOM 798 N N . TYR A 1 102 ? 16.337 -0.056 -21.972 1.00 94.62 102 TYR A N 1
ATOM 799 C CA . TYR A 1 102 ? 17.578 -0.316 -21.251 1.00 94.62 102 TYR A CA 1
ATOM 800 C C . TYR A 1 102 ? 17.736 -1.805 -20.920 1.00 94.62 102 TYR A C 1
ATOM 802 O O . TYR A 1 102 ? 16.764 -2.559 -20.840 1.00 94.62 102 TYR A O 1
ATOM 810 N N . LYS A 1 103 ? 18.984 -2.218 -20.705 1.00 93.38 103 LYS A N 1
ATOM 811 C CA . LYS A 1 103 ? 19.380 -3.553 -20.246 1.00 93.38 103 LYS A CA 1
ATOM 812 C C . LYS A 1 103 ? 20.284 -3.459 -19.023 1.00 93.38 103 LYS A C 1
ATOM 814 O O . LYS A 1 103 ? 20.952 -2.440 -18.819 1.00 93.38 103 LYS A O 1
ATOM 819 N N . VAL A 1 104 ? 20.333 -4.534 -18.244 1.00 95.56 104 VAL A N 1
ATOM 820 C CA . VAL A 1 104 ? 21.191 -4.634 -17.060 1.00 95.56 104 VAL A CA 1
ATOM 821 C C . VAL A 1 104 ? 22.656 -4.657 -17.488 1.00 95.56 104 VAL A C 1
ATOM 823 O O . VAL A 1 104 ? 23.055 -5.459 -18.328 1.00 95.56 104 VAL A O 1
ATOM 826 N N . ALA A 1 105 ? 23.456 -3.750 -16.932 1.00 95.25 105 ALA A N 1
ATOM 827 C CA . ALA A 1 105 ? 24.904 -3.712 -17.119 1.00 95.25 105 ALA A CA 1
ATOM 828 C C . ALA A 1 105 ? 25.644 -4.292 -15.909 1.00 95.25 105 ALA A C 1
ATOM 830 O O . ALA A 1 105 ? 26.635 -5.001 -16.072 1.00 95.25 105 ALA A O 1
ATOM 831 N N . SER A 1 106 ? 25.166 -4.005 -14.697 1.00 95.56 106 SER A N 1
ATOM 832 C CA . SER A 1 106 ? 25.682 -4.599 -13.466 1.00 95.56 106 SER A CA 1
ATOM 833 C C . SER A 1 106 ? 24.623 -4.583 -12.368 1.00 95.56 106 SER A C 1
ATOM 835 O O . SER A 1 106 ? 23.761 -3.704 -12.323 1.00 95.56 106 SER A O 1
ATOM 837 N N . PHE A 1 107 ? 24.707 -5.560 -11.471 1.00 96.06 107 PHE A N 1
ATOM 838 C CA . PHE A 1 107 ? 23.869 -5.653 -10.284 1.00 96.06 107 PHE A CA 1
ATOM 839 C C . PHE A 1 107 ? 24.733 -6.062 -9.095 1.00 96.06 107 PHE A C 1
ATOM 841 O O . PHE A 1 107 ? 25.379 -7.111 -9.123 1.00 96.06 107 PHE A O 1
ATOM 848 N N . VAL A 1 108 ? 24.734 -5.236 -8.052 1.00 95.06 108 VAL A N 1
ATOM 849 C CA . VAL A 1 108 ? 25.368 -5.538 -6.770 1.00 95.06 108 VAL A CA 1
ATOM 850 C C . VAL A 1 108 ? 24.268 -5.584 -5.724 1.00 95.06 108 VAL A C 1
ATOM 852 O O . VAL A 1 108 ? 23.670 -4.561 -5.384 1.00 95.06 108 VAL A O 1
ATOM 855 N N . ASN A 1 109 ? 23.973 -6.792 -5.245 1.00 90.19 109 ASN A N 1
ATOM 856 C CA . ASN A 1 109 ? 22.814 -7.045 -4.398 1.00 90.19 109 ASN A CA 1
ATOM 857 C C . ASN A 1 109 ? 22.792 -6.133 -3.159 1.00 90.19 109 ASN A C 1
ATOM 859 O O . ASN A 1 109 ? 23.761 -6.084 -2.402 1.00 90.19 109 ASN A O 1
ATOM 863 N N . GLY A 1 110 ? 21.678 -5.422 -2.967 1.00 88.00 110 GLY A N 1
ATOM 864 C CA . GLY A 1 110 ? 21.480 -4.480 -1.862 1.00 88.00 110 GLY A CA 1
ATOM 865 C C . GLY A 1 110 ? 22.326 -3.201 -1.919 1.00 88.00 110 GLY A C 1
ATOM 866 O O . GLY A 1 110 ? 22.339 -2.464 -0.938 1.00 88.00 110 GLY A O 1
ATOM 867 N N . GLN A 1 111 ? 23.046 -2.944 -3.017 1.00 92.75 111 GLN A N 1
ATOM 868 C CA . GLN A 1 111 ? 23.912 -1.769 -3.158 1.00 92.75 111 GLN A CA 1
ATOM 869 C C . GLN A 1 111 ? 23.584 -0.945 -4.399 1.00 92.75 111 GLN A C 1
ATOM 871 O O . GLN A 1 111 ? 23.314 0.250 -4.282 1.00 92.75 111 GLN A O 1
ATOM 876 N N . SER A 1 112 ? 23.638 -1.551 -5.588 1.00 94.81 112 SER A N 1
ATOM 877 C CA . SER A 1 112 ? 23.460 -0.805 -6.831 1.00 94.81 112 SER A CA 1
ATOM 878 C C . SER A 1 112 ? 22.931 -1.637 -7.994 1.00 94.81 112 SER A C 1
ATOM 880 O O . SER A 1 112 ? 23.129 -2.851 -8.083 1.00 94.81 112 SER A O 1
ATOM 882 N N . TYR A 1 113 ? 22.262 -0.943 -8.910 1.00 96.44 113 TYR A N 1
ATOM 883 C CA . TYR A 1 113 ? 21.722 -1.484 -10.148 1.00 96.44 113 TYR A CA 1
ATOM 884 C C . TYR A 1 113 ? 22.053 -0.541 -11.299 1.00 96.44 113 TYR A C 1
ATOM 886 O O . TYR A 1 113 ? 21.584 0.595 -11.320 1.00 96.44 113 TYR A O 1
ATOM 894 N N . THR A 1 114 ? 22.855 -0.994 -12.258 1.00 97.38 114 THR A N 1
ATOM 895 C CA . THR A 1 114 ? 23.255 -0.168 -13.403 1.00 97.38 114 THR A CA 1
ATOM 896 C C . THR A 1 114 ? 22.574 -0.655 -14.667 1.00 97.38 114 THR A C 1
ATOM 898 O O . THR A 1 114 ? 22.687 -1.827 -15.033 1.00 97.38 114 THR A O 1
ATOM 901 N N . LEU A 1 115 ? 21.921 0.262 -15.372 1.00 97.50 115 LEU A N 1
ATOM 902 C CA . LEU A 1 115 ? 21.306 0.039 -16.670 1.00 97.50 115 LEU A CA 1
ATOM 903 C C . LEU A 1 115 ? 22.049 0.807 -17.764 1.00 97.50 115 LEU A C 1
ATOM 905 O O . LEU A 1 115 ? 22.501 1.932 -17.557 1.00 97.50 115 LEU A O 1
ATOM 909 N N . THR A 1 116 ? 22.125 0.220 -18.956 1.00 97.06 116 THR A N 1
ATOM 910 C CA . THR A 1 116 ? 22.673 0.864 -20.163 1.00 97.06 116 THR A CA 1
ATOM 911 C C . THR A 1 116 ? 21.697 0.742 -21.332 1.00 97.06 116 THR A C 1
ATOM 913 O O . THR A 1 116 ? 20.863 -0.168 -21.317 1.00 97.06 116 THR A O 1
ATOM 916 N N . PRO A 1 117 ? 21.763 1.637 -22.334 1.00 96.12 117 PRO A N 1
ATOM 917 C CA . PRO A 1 117 ? 20.930 1.573 -23.527 1.00 96.12 117 PRO A CA 1
ATOM 918 C C . PRO A 1 117 ? 20.873 0.173 -24.148 1.00 96.12 117 PRO A C 1
ATOM 920 O O . PRO A 1 117 ? 21.900 -0.465 -24.408 1.00 96.12 117 PRO A O 1
ATOM 923 N N . ASN A 1 118 ? 19.659 -0.298 -24.419 1.00 92.44 118 ASN A N 1
ATOM 924 C CA . ASN A 1 118 ? 19.441 -1.510 -25.189 1.00 92.44 118 ASN A CA 1
ATOM 925 C C . ASN A 1 118 ? 19.443 -1.165 -26.682 1.00 92.44 118 ASN A C 1
ATOM 927 O O . ASN A 1 118 ? 18.458 -0.667 -27.222 1.00 92.44 118 ASN A O 1
ATOM 931 N N . THR A 1 119 ? 20.545 -1.464 -27.367 1.00 88.62 119 THR A N 1
ATOM 932 C CA . THR A 1 119 ? 20.707 -1.195 -28.806 1.00 88.62 119 THR A CA 1
ATOM 933 C C . THR A 1 119 ? 19.755 -1.993 -29.697 1.00 88.62 119 THR A C 1
ATOM 935 O O . THR A 1 119 ? 19.672 -1.710 -30.888 1.00 88.62 119 THR A O 1
ATOM 938 N N . TYR A 1 120 ? 19.057 -2.992 -29.150 1.00 86.06 120 TYR A N 1
ATOM 939 C CA . TYR A 1 120 ? 18.073 -3.788 -29.880 1.00 86.06 120 TYR A CA 1
ATOM 940 C C . TYR A 1 120 ? 16.622 -3.329 -29.661 1.00 86.06 120 TYR A C 1
ATOM 942 O O . TYR A 1 120 ? 15.703 -3.905 -30.244 1.00 86.06 120 TYR A O 1
ATOM 950 N N . TYR A 1 121 ? 16.398 -2.292 -28.848 1.00 86.81 121 TYR A N 1
ATOM 951 C CA . TYR A 1 121 ? 15.068 -1.733 -28.634 1.00 86.81 121 TYR A CA 1
ATOM 952 C C . TYR A 1 121 ? 14.601 -0.951 -29.868 1.00 86.81 121 TYR A C 1
ATOM 954 O O . TYR A 1 121 ? 15.236 0.018 -30.279 1.00 86.81 121 TYR A O 1
ATOM 962 N N . THR A 1 122 ? 13.485 -1.377 -30.465 1.00 83.31 122 THR A N 1
ATOM 963 C CA . THR A 1 122 ? 12.997 -0.864 -31.763 1.00 83.31 122 THR A CA 1
ATOM 964 C C . THR A 1 122 ? 11.549 -0.369 -31.719 1.00 83.31 122 THR A C 1
ATOM 966 O O . THR A 1 122 ? 10.885 -0.294 -32.754 1.00 83.31 122 THR A O 1
ATOM 969 N N . SER A 1 123 ? 11.041 -0.025 -30.530 1.00 83.88 123 SER A N 1
ATOM 970 C CA . SER A 1 123 ? 9.672 0.477 -30.385 1.00 83.88 123 SER A CA 1
ATOM 971 C C . SER A 1 123 ? 9.429 1.704 -31.262 1.00 83.88 123 SER A C 1
ATOM 973 O O . SER A 1 123 ? 10.213 2.650 -31.274 1.00 83.88 123 SER A O 1
ATOM 975 N N . THR A 1 124 ? 8.315 1.681 -31.991 1.00 84.75 124 THR A N 1
ATOM 976 C CA . THR A 1 124 ? 7.820 2.824 -32.775 1.00 84.75 124 THR A CA 1
ATOM 977 C C . THR A 1 124 ? 6.763 3.626 -32.017 1.00 84.75 124 THR A C 1
ATOM 979 O O . THR A 1 124 ? 6.406 4.725 -32.434 1.00 84.75 124 THR A O 1
ATOM 982 N N . THR A 1 125 ? 6.266 3.088 -30.900 1.00 88.19 125 THR A N 1
ATOM 983 C CA . THR A 1 125 ? 5.237 3.706 -30.049 1.00 88.19 125 THR A CA 1
ATOM 984 C C . THR A 1 125 ? 5.846 4.464 -28.875 1.00 88.19 125 THR A C 1
ATOM 986 O O . THR A 1 125 ? 5.326 5.497 -28.463 1.00 88.19 125 THR A O 1
ATOM 989 N N . PHE A 1 126 ? 6.954 3.959 -28.336 1.00 88.56 126 PHE A N 1
ATOM 990 C CA . PHE A 1 126 ? 7.642 4.518 -27.178 1.00 88.56 126 PHE A CA 1
ATOM 991 C C . PHE A 1 126 ? 9.023 5.030 -27.581 1.00 88.56 126 PHE A C 1
ATOM 993 O O . PHE A 1 126 ? 9.605 4.583 -28.567 1.00 88.56 126 PHE A O 1
ATOM 1000 N N . HIS A 1 127 ? 9.555 5.974 -26.812 1.00 90.12 127 HIS A N 1
ATOM 1001 C CA . HIS A 1 127 ? 10.872 6.538 -27.072 1.00 90.12 127 HIS A CA 1
ATOM 1002 C C . HIS A 1 127 ? 12.003 5.560 -26.723 1.00 90.12 127 HIS A C 1
ATOM 1004 O O . HIS A 1 127 ? 11.891 4.750 -25.803 1.00 90.12 127 HIS A O 1
ATOM 1010 N N . GLY A 1 128 ? 13.117 5.669 -27.449 1.00 90.38 128 GLY A N 1
ATOM 1011 C CA . GLY A 1 128 ? 14.362 4.979 -27.116 1.00 90.38 128 GLY A CA 1
ATOM 1012 C C . GLY A 1 128 ? 15.094 5.604 -25.917 1.00 90.38 128 GLY A C 1
ATOM 1013 O O . GLY A 1 128 ? 14.659 6.623 -25.377 1.00 90.38 128 GLY A O 1
ATOM 1014 N N . PRO A 1 129 ? 16.220 5.011 -25.488 1.00 93.00 129 PRO A N 1
ATOM 1015 C CA . PRO A 1 129 ? 17.007 5.524 -24.370 1.00 93.00 129 PRO A CA 1
ATOM 1016 C C . PRO A 1 129 ? 17.680 6.864 -24.720 1.00 93.00 129 PRO A C 1
ATOM 1018 O O . PRO A 1 129 ? 18.415 6.957 -25.701 1.00 93.00 129 PRO A O 1
ATOM 1021 N N . TYR A 1 130 ? 17.460 7.889 -23.890 1.00 92.88 130 TYR A N 1
ATOM 1022 C CA . TYR A 1 130 ? 18.127 9.199 -24.003 1.00 92.88 130 TYR A CA 1
ATOM 1023 C C . TYR A 1 130 ? 19.325 9.364 -23.061 1.00 92.88 130 TYR A C 1
ATOM 1025 O O . TYR A 1 130 ? 20.163 10.236 -23.281 1.00 92.88 130 TYR A O 1
ATOM 1033 N N . ILE A 1 131 ? 19.404 8.551 -22.005 1.00 95.25 131 ILE A N 1
ATOM 1034 C CA . ILE A 1 131 ? 20.449 8.619 -20.984 1.00 95.25 131 ILE A CA 1
ATOM 1035 C C . ILE A 1 131 ? 21.434 7.479 -21.253 1.00 95.25 131 ILE A C 1
ATOM 1037 O O . ILE A 1 131 ? 21.040 6.351 -21.536 1.00 95.25 131 ILE A O 1
ATOM 1041 N N . SER A 1 132 ? 22.735 7.761 -21.204 1.00 96.19 132 SER A N 1
ATOM 1042 C CA . SER A 1 132 ? 23.772 6.768 -21.513 1.00 96.19 132 SER A CA 1
ATOM 1043 C C . SER A 1 132 ? 23.931 5.699 -20.428 1.00 96.19 132 SER A C 1
ATOM 1045 O O . SER A 1 132 ? 24.389 4.594 -20.723 1.00 96.19 132 SER A O 1
ATOM 1047 N N . GLN A 1 133 ? 23.558 6.008 -19.186 1.00 97.12 133 GLN A N 1
ATOM 1048 C CA . GLN A 1 133 ? 23.614 5.095 -18.052 1.00 97.12 133 GLN A CA 1
ATOM 1049 C C . GLN A 1 133 ? 22.632 5.535 -16.961 1.00 97.12 133 GLN A C 1
ATOM 1051 O O . GLN A 1 133 ? 22.595 6.710 -16.608 1.00 97.12 133 GLN A O 1
ATOM 1056 N N . LEU A 1 134 ? 21.873 4.592 -16.403 1.00 97.06 134 LEU A N 1
ATOM 1057 C CA . LEU A 1 134 ? 21.075 4.814 -15.193 1.00 97.06 134 LEU A CA 1
ATOM 1058 C C . LEU A 1 134 ? 21.699 4.012 -14.056 1.00 97.06 134 LEU A C 1
ATOM 1060 O O . LEU A 1 134 ? 21.985 2.828 -14.237 1.00 97.06 134 LEU A O 1
ATOM 1064 N N . VAL A 1 135 ? 21.898 4.636 -12.899 1.00 97.00 135 VAL A N 1
ATOM 1065 C CA . VAL A 1 135 ? 22.444 3.975 -11.709 1.00 97.00 135 VAL A CA 1
ATOM 1066 C C . VAL A 1 135 ? 21.461 4.151 -10.563 1.00 97.00 135 VAL A C 1
ATOM 1068 O O . VAL A 1 135 ? 21.293 5.251 -10.047 1.00 97.00 135 VAL A O 1
ATOM 1071 N N . TYR A 1 136 ? 20.833 3.059 -10.144 1.00 95.81 136 TYR A N 1
ATOM 1072 C CA . TYR A 1 136 ? 20.064 3.015 -8.908 1.00 95.81 136 TYR A CA 1
ATOM 1073 C C . TYR A 1 136 ? 21.013 2.655 -7.773 1.00 95.81 136 TYR A C 1
ATOM 1075 O O . TYR A 1 136 ? 21.750 1.673 -7.873 1.00 95.81 136 TYR A O 1
ATOM 1083 N N . GLN A 1 137 ? 20.999 3.439 -6.702 1.00 94.19 137 GLN A N 1
ATOM 1084 C CA . GLN A 1 137 ? 21.804 3.194 -5.509 1.00 94.19 137 GLN A CA 1
ATOM 1085 C C . GLN A 1 137 ? 20.899 3.030 -4.296 1.00 94.19 137 GLN A C 1
ATOM 1087 O O . GLN A 1 137 ? 19.903 3.736 -4.143 1.00 94.19 137 GLN A O 1
ATOM 1092 N N . THR A 1 138 ? 21.242 2.082 -3.432 1.00 91.81 138 THR A N 1
ATOM 1093 C CA . THR A 1 138 ? 20.527 1.848 -2.180 1.00 91.81 138 THR A CA 1
ATOM 1094 C C . THR A 1 138 ? 21.118 2.709 -1.069 1.00 91.81 138 THR A C 1
ATOM 1096 O O . THR A 1 138 ? 22.327 2.717 -0.853 1.00 91.81 138 THR A O 1
ATOM 1099 N N . TYR A 1 139 ? 20.248 3.388 -0.322 1.00 90.75 139 TYR A N 1
ATOM 1100 C CA . TYR A 1 139 ? 20.606 4.171 0.859 1.00 90.75 139 TYR A CA 1
ATOM 1101 C C . TYR A 1 139 ? 19.874 3.645 2.092 1.00 90.75 139 TYR A C 1
ATOM 1103 O O . TYR A 1 139 ? 18.742 3.166 2.010 1.00 90.75 139 TYR A O 1
ATOM 1111 N N . THR A 1 140 ? 20.508 3.758 3.258 1.00 85.00 140 THR A N 1
ATOM 1112 C CA . THR A 1 140 ? 19.914 3.398 4.551 1.00 85.00 140 THR A CA 1
ATOM 1113 C C . THR A 1 140 ? 18.951 4.494 5.025 1.00 85.00 140 THR A C 1
ATOM 1115 O O . THR A 1 140 ? 19.259 5.246 5.950 1.00 85.00 140 THR A O 1
ATOM 1118 N N . GLY A 1 141 ? 17.797 4.606 4.366 1.00 84.69 141 GLY A N 1
ATOM 1119 C CA . GLY A 1 141 ? 16.737 5.558 4.706 1.00 84.69 141 GLY A CA 1
ATOM 1120 C C . GLY A 1 141 ? 16.840 6.927 4.025 1.00 84.69 141 GLY A C 1
ATOM 1121 O O . GLY A 1 141 ? 17.873 7.324 3.477 1.00 84.69 141 GLY A O 1
ATOM 1122 N N . ASN A 1 142 ? 15.734 7.666 4.103 1.00 87.31 142 ASN A N 1
ATOM 1123 C CA . ASN A 1 142 ? 15.503 8.890 3.338 1.00 87.31 142 ASN A CA 1
ATOM 1124 C C . ASN A 1 142 ? 16.397 10.068 3.762 1.00 87.31 142 ASN A C 1
ATOM 1126 O O . ASN A 1 142 ? 16.767 10.879 2.920 1.00 87.31 142 ASN A O 1
ATOM 1130 N N . THR A 1 143 ? 16.856 10.129 5.019 1.00 87.00 143 THR A N 1
ATOM 1131 C CA . THR A 1 143 ? 17.816 11.161 5.462 1.00 87.00 143 THR A CA 1
ATOM 1132 C C . THR A 1 143 ? 19.153 11.071 4.720 1.00 87.00 143 THR A C 1
ATOM 1134 O O . THR A 1 143 ? 19.693 12.090 4.292 1.00 87.00 143 THR A O 1
ATOM 1137 N N . ALA A 1 144 ? 19.694 9.859 4.548 1.00 91.06 144 ALA A N 1
ATOM 1138 C CA . ALA A 1 144 ? 20.963 9.658 3.846 1.00 91.06 144 ALA A CA 1
ATOM 1139 C C . ALA A 1 144 ? 20.822 9.955 2.346 1.00 91.06 144 ALA A C 1
ATOM 1141 O O . ALA A 1 144 ? 21.688 10.605 1.760 1.00 91.06 144 ALA A O 1
ATOM 1142 N N . LEU A 1 145 ? 19.701 9.539 1.750 1.00 92.50 145 LEU A N 1
ATOM 1143 C CA . LEU A 1 145 ? 19.372 9.831 0.358 1.00 92.50 145 LEU A CA 1
ATOM 1144 C C . LEU A 1 145 ? 19.212 11.344 0.111 1.00 92.50 145 LEU A C 1
ATOM 1146 O O . LEU A 1 145 ? 19.744 11.866 -0.867 1.00 92.50 145 LEU A O 1
ATOM 1150 N N . GLN A 1 146 ? 18.547 12.070 1.015 1.00 90.06 146 GLN A N 1
ATOM 1151 C CA . GLN A 1 146 ? 18.402 13.526 0.924 1.00 90.06 146 GLN A CA 1
ATOM 1152 C C . GLN A 1 146 ? 19.761 14.236 0.989 1.00 90.06 146 GLN A C 1
ATOM 1154 O O . GLN A 1 146 ? 20.014 15.149 0.202 1.00 90.06 146 GLN A O 1
ATOM 1159 N N . ALA A 1 147 ? 20.652 13.807 1.888 1.00 90.19 147 ALA A N 1
ATOM 1160 C CA . ALA A 1 147 ? 22.002 14.357 1.980 1.00 90.19 147 ALA A CA 1
ATOM 1161 C C . ALA A 1 147 ? 22.817 14.095 0.699 1.00 90.19 147 ALA A C 1
ATOM 1163 O O . ALA A 1 147 ? 23.501 14.996 0.214 1.00 90.19 147 ALA A O 1
ATOM 1164 N N . ALA A 1 148 ? 22.707 12.895 0.118 1.00 93.06 148 ALA A N 1
ATOM 1165 C CA . ALA A 1 148 ? 23.355 12.551 -1.147 1.00 93.06 148 ALA A CA 1
ATOM 1166 C C . ALA A 1 148 ? 22.844 13.416 -2.313 1.00 93.06 148 ALA A C 1
ATOM 1168 O O . ALA A 1 148 ? 23.645 13.918 -3.102 1.00 93.06 148 ALA A O 1
ATOM 1169 N N . LEU A 1 149 ? 21.530 13.656 -2.382 1.00 93.19 149 LEU A N 1
ATOM 1170 C CA . LEU A 1 149 ? 20.919 14.547 -3.372 1.00 93.19 149 LEU A CA 1
ATOM 1171 C C . LEU A 1 149 ? 21.430 15.988 -3.216 1.00 93.19 149 LEU A C 1
ATOM 1173 O O . LEU A 1 149 ? 21.835 16.617 -4.189 1.00 93.19 149 LEU A O 1
ATOM 1177 N N . GLN A 1 150 ? 21.468 16.510 -1.987 1.00 90.69 150 GLN A N 1
ATOM 1178 C CA . GLN A 1 150 ? 21.978 17.858 -1.705 1.00 90.69 150 GLN A CA 1
ATOM 1179 C C . GLN A 1 150 ? 23.475 18.006 -2.012 1.00 90.69 150 GLN A C 1
ATOM 1181 O O . GLN A 1 150 ? 23.913 19.082 -2.417 1.00 90.69 150 GLN A O 1
ATOM 1186 N N . ALA A 1 151 ? 24.251 16.934 -1.844 1.00 92.94 151 ALA A N 1
ATOM 1187 C CA . ALA A 1 151 ? 25.666 16.878 -2.196 1.00 92.94 151 ALA A CA 1
ATOM 1188 C C . ALA A 1 151 ? 25.922 16.659 -3.702 1.00 92.94 151 ALA A C 1
ATOM 1190 O O . ALA A 1 151 ? 27.082 16.637 -4.112 1.00 92.94 151 ALA A O 1
ATOM 1191 N N . GLY A 1 152 ? 24.877 16.480 -4.522 1.00 93.19 152 GLY A N 1
ATOM 1192 C CA . GLY A 1 152 ? 25.000 16.205 -5.957 1.00 93.19 152 GLY A CA 1
ATOM 1193 C C . GLY A 1 152 ? 25.561 14.816 -6.280 1.00 93.19 152 GLY A C 1
ATOM 1194 O O . GLY A 1 152 ? 26.137 14.621 -7.344 1.00 93.19 152 GLY A O 1
ATOM 1195 N N . GLN A 1 153 ? 25.444 13.860 -5.353 1.00 94.38 153 GLN A N 1
ATOM 1196 C CA . GLN A 1 153 ? 25.878 12.471 -5.553 1.00 94.38 153 GLN A CA 1
ATOM 1197 C C . GLN A 1 153 ? 24.844 11.635 -6.316 1.00 94.38 153 GLN A C 1
ATOM 1199 O O . GLN A 1 153 ? 25.201 10.623 -6.915 1.00 94.38 153 GLN A O 1
ATOM 1204 N N . VAL A 1 154 ? 23.578 12.054 -6.281 1.00 95.56 154 VAL A N 1
ATOM 1205 C CA . VAL A 1 154 ? 22.476 11.484 -7.062 1.00 95.56 154 VAL A CA 1
ATOM 1206 C C . VAL A 1 154 ? 21.694 12.608 -7.726 1.00 95.56 154 VAL A C 1
ATOM 1208 O O . VAL A 1 154 ? 21.569 13.691 -7.157 1.00 95.56 154 VAL A O 1
ATOM 1211 N N . ASP A 1 155 ? 21.154 12.339 -8.912 1.00 95.06 155 ASP A N 1
ATOM 1212 C CA . ASP A 1 155 ? 20.362 13.313 -9.670 1.00 95.06 155 ASP A CA 1
ATOM 1213 C C . ASP A 1 155 ? 18.884 13.326 -9.248 1.00 95.06 155 ASP A C 1
ATOM 1215 O O . ASP A 1 155 ? 18.208 14.352 -9.336 1.00 95.06 155 ASP A O 1
ATOM 1219 N N . ILE A 1 156 ? 18.372 12.174 -8.800 1.00 94.62 156 ILE A N 1
ATOM 1220 C CA . ILE A 1 156 ? 16.969 11.960 -8.433 1.00 94.62 156 ILE A CA 1
ATOM 1221 C C . ILE A 1 156 ? 16.917 11.158 -7.131 1.00 94.62 156 ILE A C 1
ATOM 1223 O O . ILE A 1 156 ? 17.632 10.170 -6.965 1.00 94.62 156 ILE A O 1
ATOM 1227 N N . ALA A 1 157 ? 16.036 11.575 -6.224 1.00 92.50 157 ALA A N 1
ATOM 1228 C CA . ALA A 1 157 ? 15.662 10.816 -5.042 1.00 92.50 157 ALA A CA 1
ATOM 1229 C C .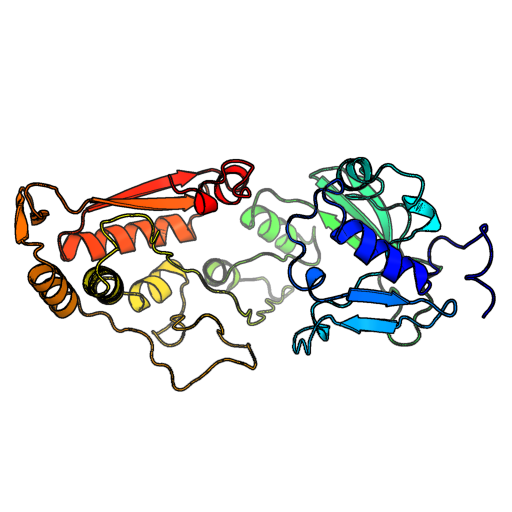 ALA A 1 157 ? 14.148 10.568 -5.055 1.00 92.50 157 ALA A C 1
ATOM 1231 O O . ALA A 1 157 ? 13.368 11.511 -5.182 1.00 92.50 157 ALA A O 1
ATOM 1232 N N . GLU A 1 158 ? 13.745 9.310 -4.902 1.00 89.25 158 GLU A N 1
ATOM 1233 C CA . GLU A 1 158 ? 12.346 8.866 -4.885 1.00 89.25 158 GLU A CA 1
ATOM 1234 C C . GLU A 1 158 ? 12.053 8.080 -3.599 1.00 89.25 158 GLU A C 1
ATOM 1236 O O . GLU A 1 158 ? 12.972 7.726 -2.861 1.00 89.25 158 GLU A O 1
ATOM 1241 N N . GLY A 1 159 ? 10.776 7.788 -3.333 1.00 83.19 159 GLY A N 1
ATOM 1242 C CA . GLY A 1 159 ? 10.369 6.977 -2.177 1.00 83.19 159 GLY A CA 1
ATOM 1243 C C . GLY A 1 159 ? 10.125 7.764 -0.887 1.00 83.19 159 GLY A C 1
ATOM 1244 O O . GLY A 1 159 ? 10.141 7.181 0.196 1.00 83.19 159 GLY A O 1
ATOM 1245 N N . TYR A 1 160 ? 9.889 9.073 -0.994 1.00 85.69 160 TYR A N 1
ATOM 1246 C CA . TYR A 1 160 ? 9.399 9.880 0.122 1.00 85.69 160 TYR A CA 1
ATOM 1247 C C . TYR A 1 160 ? 7.879 9.760 0.241 1.00 85.69 160 TYR A C 1
ATOM 1249 O O . TYR A 1 160 ? 7.162 9.834 -0.758 1.00 85.69 160 TYR A O 1
ATOM 1257 N N . MET A 1 161 ? 7.400 9.614 1.469 1.00 80.44 161 MET A N 1
ATOM 1258 C CA . MET A 1 161 ? 5.983 9.593 1.823 1.00 80.44 161 MET A CA 1
ATOM 1259 C C . MET A 1 161 ? 5.518 10.989 2.261 1.00 80.44 161 MET A C 1
ATOM 1261 O O . MET A 1 161 ? 6.318 11.864 2.593 1.00 80.44 161 MET A O 1
ATOM 1265 N N . GLU A 1 162 ? 4.206 11.216 2.313 1.00 78.19 162 GLU A N 1
ATOM 1266 C CA . GLU A 1 162 ? 3.623 12.546 2.542 1.00 78.19 162 GLU A CA 1
ATOM 1267 C C . GLU A 1 162 ? 4.027 13.159 3.889 1.00 78.19 162 GLU A C 1
ATOM 1269 O O . GLU A 1 162 ? 4.223 14.369 3.989 1.00 78.19 162 GLU A O 1
ATOM 1274 N N . TYR A 1 163 ? 4.210 12.332 4.921 1.00 79.62 163 TYR A N 1
ATOM 1275 C CA . TYR A 1 163 ? 4.652 12.797 6.238 1.00 79.62 163 TYR A CA 1
ATOM 1276 C C . TYR A 1 163 ? 6.097 13.325 6.245 1.00 79.62 163 TYR A C 1
ATOM 1278 O O . TYR A 1 163 ? 6.498 14.019 7.175 1.00 79.62 163 TYR A O 1
ATOM 1286 N N . GLU A 1 164 ? 6.890 13.019 5.219 1.00 82.94 164 GLU A N 1
ATOM 1287 C CA . GLU A 1 164 ? 8.267 13.499 5.078 1.00 82.94 164 GLU A CA 1
ATOM 1288 C C . GLU A 1 164 ? 8.326 14.837 4.332 1.00 82.94 164 GLU A C 1
ATOM 1290 O O . GLU A 1 164 ? 9.339 15.535 4.399 1.00 82.94 164 GLU A O 1
ATOM 1295 N N . ALA A 1 165 ? 7.227 15.246 3.686 1.00 80.75 165 ALA A N 1
ATOM 1296 C CA . ALA A 1 165 ? 7.141 16.486 2.921 1.00 80.75 165 ALA A CA 1
ATOM 1297 C C . ALA A 1 165 ? 7.597 17.736 3.701 1.00 80.75 165 ALA A C 1
ATOM 1299 O O . ALA A 1 165 ? 8.323 18.543 3.116 1.00 80.75 165 ALA A O 1
ATOM 1300 N N . PRO A 1 166 ? 7.291 17.914 5.009 1.00 81.06 166 PRO A N 1
ATOM 1301 C CA . PRO A 1 166 ? 7.798 19.058 5.766 1.00 81.06 166 PRO A CA 1
ATOM 1302 C C . PRO A 1 166 ? 9.330 19.168 5.764 1.00 81.06 166 PRO A C 1
ATOM 1304 O O . PRO A 1 166 ? 9.854 20.278 5.676 1.00 81.06 166 PRO A O 1
ATOM 1307 N N . ALA A 1 167 ? 10.057 18.045 5.785 1.00 80.31 167 ALA A N 1
ATOM 1308 C CA . ALA A 1 167 ? 11.523 18.025 5.744 1.00 80.31 167 ALA A CA 1
ATOM 1309 C C . ALA A 1 167 ? 12.100 18.376 4.356 1.00 80.31 167 ALA A C 1
ATOM 1311 O O . ALA A 1 167 ? 13.288 18.682 4.228 1.00 80.31 167 ALA A O 1
ATOM 1312 N N . LEU A 1 168 ? 11.254 18.372 3.322 1.00 83.00 168 LEU A N 1
ATOM 1313 C CA . LEU A 1 168 ? 11.593 18.675 1.930 1.00 83.00 168 LEU A CA 1
ATOM 1314 C C . LEU A 1 168 ? 11.177 20.098 1.514 1.00 83.00 168 LEU A C 1
ATOM 1316 O O . LEU A 1 168 ? 11.389 20.499 0.373 1.00 83.00 168 LEU A O 1
ATOM 1320 N N . THR A 1 169 ? 10.615 20.893 2.429 1.00 77.44 169 THR A N 1
ATOM 1321 C CA . THR A 1 169 ? 10.158 22.269 2.140 1.00 77.44 169 THR A CA 1
ATOM 1322 C C . THR A 1 169 ? 11.295 23.281 1.965 1.00 77.44 169 THR A C 1
ATOM 1324 O O . THR A 1 169 ? 11.082 24.369 1.431 1.00 77.44 169 THR A O 1
ATOM 1327 N N . HIS A 1 170 ? 12.514 22.924 2.378 1.00 80.94 170 HIS A N 1
ATOM 1328 C CA . HIS A 1 170 ? 13.695 23.792 2.356 1.00 80.94 170 HIS A CA 1
ATOM 1329 C C . HIS A 1 170 ? 14.829 23.227 1.491 1.00 80.94 170 HIS A C 1
ATOM 1331 O O . HIS A 1 170 ? 15.994 23.213 1.891 1.00 80.94 170 HIS A O 1
ATOM 1337 N N . LEU A 1 171 ? 14.495 22.733 0.298 1.00 83.88 171 LEU A N 1
ATOM 1338 C CA . LEU A 1 171 ? 15.505 22.279 -0.655 1.00 83.88 171 LEU A CA 1
ATOM 1339 C C . LEU A 1 171 ? 16.264 23.468 -1.287 1.00 83.88 171 LEU A C 1
ATOM 1341 O O . LEU A 1 171 ? 15.667 24.520 -1.531 1.00 83.88 171 LEU A O 1
ATOM 1345 N N . PRO A 1 172 ? 17.574 23.318 -1.574 1.00 88.06 172 PRO A N 1
ATOM 1346 C CA . PRO A 1 172 ? 18.331 24.261 -2.394 1.00 88.06 172 PRO A CA 1
ATOM 1347 C C . PRO A 1 172 ? 17.627 24.575 -3.719 1.00 88.06 172 PRO A C 1
ATOM 1349 O O . PRO A 1 172 ? 16.997 23.702 -4.305 1.00 88.06 172 PRO A O 1
ATOM 1352 N N . ALA A 1 173 ? 17.812 25.788 -4.249 1.00 89.75 173 ALA A N 1
ATOM 1353 C CA . ALA A 1 173 ? 17.173 26.227 -5.498 1.00 89.75 173 ALA A CA 1
ATOM 1354 C C . ALA A 1 173 ? 17.542 25.386 -6.741 1.00 89.75 173 ALA A C 1
ATOM 1356 O O . ALA A 1 173 ? 16.854 25.459 -7.756 1.00 89.75 173 ALA A O 1
ATOM 1357 N N . SER A 1 174 ? 18.624 24.602 -6.676 1.00 90.44 174 SER A N 1
ATOM 1358 C CA . SER A 1 174 ? 19.024 23.644 -7.714 1.00 90.44 174 SER A CA 1
ATOM 1359 C C . SER A 1 174 ? 18.177 22.369 -7.733 1.00 90.44 174 SER A C 1
ATOM 1361 O O . SER A 1 174 ? 18.257 21.608 -8.693 1.00 90.44 174 SER A O 1
ATOM 1363 N N . LEU A 1 175 ? 17.385 22.122 -6.689 1.00 91.81 175 LEU A N 1
ATOM 1364 C CA . LEU A 1 175 ? 16.532 20.952 -6.553 1.00 91.81 175 LEU A CA 1
ATOM 1365 C C . LEU A 1 175 ? 15.064 21.357 -6.658 1.00 91.81 175 LEU A C 1
ATOM 1367 O O . LEU A 1 175 ? 14.648 22.424 -6.207 1.00 91.81 175 LEU A O 1
ATOM 1371 N N . LYS A 1 176 ? 14.262 20.467 -7.239 1.00 90.50 176 LYS A N 1
ATOM 1372 C CA . LYS A 1 176 ? 12.820 20.647 -7.378 1.00 90.50 176 LYS A CA 1
ATOM 1373 C C . LYS A 1 176 ? 12.100 19.462 -6.755 1.00 90.50 176 LYS A C 1
ATOM 1375 O O . LYS A 1 176 ? 12.323 18.327 -7.165 1.00 90.50 176 LYS A O 1
ATOM 1380 N N . LEU A 1 177 ? 11.200 19.741 -5.817 1.00 89.38 177 LEU A N 1
ATOM 1381 C CA . LEU A 1 177 ? 10.259 18.746 -5.317 1.00 89.38 177 LEU A CA 1
ATOM 1382 C C . LEU A 1 177 ? 9.147 18.533 -6.354 1.00 89.38 177 LEU A C 1
ATOM 1384 O O . LEU A 1 177 ? 8.529 19.497 -6.816 1.00 89.38 177 LEU A O 1
ATOM 1388 N N . LEU A 1 178 ? 8.911 17.277 -6.729 1.00 89.25 178 LEU A N 1
ATOM 1389 C CA . LEU A 1 178 ? 7.787 16.869 -7.568 1.00 89.25 178 LEU A CA 1
ATOM 1390 C C . LEU A 1 178 ? 6.820 16.043 -6.724 1.00 89.25 178 LEU A C 1
ATOM 1392 O O . LEU A 1 178 ? 7.158 14.950 -6.279 1.00 89.25 178 LEU A O 1
ATOM 1396 N N . GLU A 1 179 ? 5.616 16.566 -6.520 1.00 85.31 179 GLU A N 1
ATOM 1397 C CA . GLU A 1 179 ? 4.553 15.878 -5.790 1.00 85.31 179 GLU A CA 1
ATOM 1398 C C . GLU A 1 179 ? 3.565 15.267 -6.785 1.00 85.31 179 GLU A C 1
ATOM 1400 O O . GLU A 1 179 ? 3.010 15.970 -7.633 1.00 85.31 179 GLU A O 1
ATOM 1405 N N . THR A 1 180 ? 3.331 13.959 -6.675 1.00 85.00 180 THR A N 1
ATOM 1406 C CA . THR A 1 180 ? 2.363 13.244 -7.515 1.00 85.00 180 THR A CA 1
ATOM 1407 C C . THR A 1 180 ? 1.282 12.633 -6.629 1.00 85.00 180 THR A C 1
ATOM 1409 O O . THR A 1 180 ? 1.615 11.849 -5.742 1.00 85.00 180 THR A O 1
ATOM 1412 N N . PRO A 1 181 ? -0.009 12.956 -6.838 1.00 82.00 181 PRO A N 1
ATOM 1413 C CA . PRO A 1 181 ? -1.092 12.298 -6.118 1.00 82.00 181 PRO A CA 1
ATOM 1414 C C . PRO A 1 181 ? -1.092 10.789 -6.384 1.00 82.00 181 PRO A C 1
ATOM 1416 O O . PRO A 1 181 ? -1.117 10.365 -7.539 1.00 82.00 181 PRO A O 1
ATOM 1419 N N . ALA A 1 182 ? -1.123 9.991 -5.321 1.00 82.75 182 ALA A N 1
ATOM 1420 C CA . ALA A 1 182 ? -1.234 8.540 -5.395 1.00 82.75 182 ALA A CA 1
ATOM 1421 C C . ALA A 1 182 ? -2.591 8.081 -4.853 1.00 82.75 182 ALA A C 1
ATOM 1423 O O . ALA A 1 182 ? -3.102 8.644 -3.886 1.00 82.75 182 ALA A O 1
ATOM 1424 N N . ALA A 1 183 ? -3.158 7.028 -5.450 1.00 84.88 183 ALA A N 1
ATOM 1425 C CA . ALA A 1 183 ? -4.339 6.349 -4.915 1.00 84.88 183 ALA A CA 1
ATOM 1426 C C . ALA A 1 183 ? -3.926 5.417 -3.759 1.00 84.88 183 ALA A C 1
ATOM 1428 O O . ALA A 1 183 ? -4.068 4.201 -3.838 1.00 84.88 183 ALA A O 1
ATOM 1429 N N . SER A 1 184 ? -3.332 6.001 -2.718 1.00 84.44 184 SER A N 1
ATOM 1430 C CA . SER A 1 184 ? -2.773 5.308 -1.557 1.00 84.44 184 SER A CA 1
ATOM 1431 C C . SER A 1 184 ? -3.336 5.908 -0.274 1.00 84.44 184 SER A C 1
ATOM 1433 O O . SER A 1 184 ? -3.601 7.109 -0.202 1.00 84.44 184 SER A O 1
ATOM 1435 N N . TYR A 1 185 ? -3.551 5.070 0.736 1.00 87.69 185 TYR A N 1
ATOM 1436 C CA . TYR A 1 185 ? -4.051 5.487 2.039 1.00 87.69 185 TYR A CA 1
ATOM 1437 C C . TYR A 1 185 ? -3.633 4.494 3.126 1.00 87.69 185 TYR A C 1
ATOM 1439 O O . TYR A 1 185 ? -3.503 3.295 2.886 1.00 87.69 185 TYR A O 1
ATOM 1447 N N . GLU A 1 186 ? -3.466 4.992 4.350 1.00 88.94 186 GLU A N 1
ATOM 1448 C CA . GLU A 1 186 ? -3.352 4.138 5.532 1.00 88.94 186 GLU A CA 1
ATOM 1449 C C . GLU A 1 186 ? -4.744 3.730 6.018 1.00 88.94 186 GLU A C 1
ATOM 1451 O O . GLU A 1 186 ? -5.701 4.511 5.973 1.00 88.94 186 GLU A O 1
ATOM 1456 N N . HIS A 1 187 ? -4.861 2.496 6.499 1.00 91.56 187 HIS A N 1
ATOM 1457 C CA . HIS A 1 187 ? -6.126 1.927 6.942 1.00 91.56 187 HIS A CA 1
ATOM 1458 C C . HIS A 1 187 ? -5.962 1.055 8.182 1.00 91.56 187 HIS A C 1
ATOM 1460 O O . HIS A 1 187 ? -4.868 0.623 8.540 1.00 91.56 187 HIS A O 1
ATOM 1466 N N . LEU A 1 188 ? -7.087 0.837 8.861 1.00 92.00 188 LEU A N 1
ATOM 1467 C CA . LEU A 1 188 ? -7.208 -0.085 9.978 1.00 92.00 188 LEU A CA 1
ATOM 1468 C C . LEU A 1 188 ? -8.213 -1.164 9.595 1.00 92.00 188 LEU A C 1
ATOM 1470 O O . LEU A 1 188 ? -9.384 -0.859 9.356 1.00 92.00 188 LEU A O 1
ATOM 1474 N N . ASP A 1 189 ? -7.766 -2.413 9.606 1.00 92.31 189 ASP A N 1
ATOM 1475 C CA . ASP A 1 189 ? -8.612 -3.554 9.282 1.00 92.31 189 ASP A CA 1
ATOM 1476 C C . ASP A 1 189 ? -9.090 -4.267 10.544 1.00 92.31 189 ASP A C 1
ATOM 1478 O O . ASP A 1 189 ? -8.327 -4.556 11.470 1.00 92.31 189 ASP A O 1
ATOM 1482 N N . PHE A 1 190 ? -10.380 -4.593 10.571 1.00 93.88 190 PHE A N 1
ATOM 1483 C CA . PHE A 1 190 ? -10.934 -5.454 11.606 1.00 93.88 190 PHE A CA 1
ATOM 1484 C C . PHE A 1 190 ? -10.701 -6.916 11.240 1.00 93.88 190 PHE A C 1
ATOM 1486 O O . PHE A 1 190 ? -11.168 -7.386 10.201 1.00 93.88 190 PHE A O 1
ATOM 1493 N N . ASN A 1 191 ? -10.072 -7.673 12.139 1.00 92.00 191 ASN A N 1
ATOM 1494 C CA . ASN A 1 191 ? -10.097 -9.126 12.039 1.00 92.00 191 ASN A CA 1
ATOM 1495 C C . ASN A 1 191 ? -11.509 -9.624 12.386 1.00 92.00 191 ASN A C 1
ATOM 1497 O O . ASN A 1 191 ? -11.852 -9.776 13.558 1.00 92.00 191 ASN A O 1
ATOM 1501 N N . ASN A 1 192 ? -12.327 -9.886 11.367 1.00 87.75 192 ASN A N 1
ATOM 1502 C CA . ASN A 1 192 ? -13.710 -10.335 11.543 1.00 87.75 192 ASN A CA 1
ATOM 1503 C C . ASN A 1 192 ? -13.833 -11.746 12.153 1.00 87.75 192 ASN A C 1
ATOM 1505 O O . ASN A 1 192 ? -14.928 -12.118 12.569 1.00 87.75 192 ASN A O 1
ATOM 1509 N N . ALA A 1 193 ? -12.741 -12.516 12.253 1.00 89.44 193 ALA A N 1
ATOM 1510 C CA . ALA A 1 193 ? -12.720 -13.762 13.019 1.00 89.44 193 ALA A CA 1
ATOM 1511 C C . ALA A 1 193 ? -12.618 -13.519 14.537 1.00 89.44 193 ALA A C 1
ATOM 1513 O O . ALA A 1 193 ? -12.897 -14.423 15.322 1.00 89.44 193 ALA A O 1
ATOM 1514 N N . ASN A 1 194 ? -12.247 -12.309 14.975 1.00 91.38 194 ASN A N 1
ATOM 1515 C CA . ASN A 1 194 ? -12.253 -11.945 16.387 1.00 91.38 194 ASN A CA 1
ATOM 1516 C C . ASN A 1 194 ? -13.703 -11.710 16.865 1.00 91.38 194 ASN A C 1
ATOM 1518 O O . ASN A 1 194 ? -14.358 -10.777 16.385 1.00 91.38 194 ASN A O 1
ATOM 1522 N N . PRO A 1 195 ? -14.202 -12.473 17.859 1.00 92.00 195 PRO A N 1
ATOM 1523 C CA . PRO A 1 195 ? -15.572 -12.338 18.352 1.00 92.00 195 PRO A CA 1
ATOM 1524 C C . PRO A 1 195 ? -15.931 -10.938 18.867 1.00 92.00 195 PRO A C 1
ATOM 1526 O O . PRO A 1 195 ? -17.103 -10.561 18.817 1.00 92.00 195 PRO A O 1
ATOM 1529 N N . LEU A 1 196 ? -14.950 -10.140 19.313 1.00 93.38 196 LEU A N 1
ATOM 1530 C CA . LEU A 1 196 ? -15.167 -8.752 19.748 1.00 93.38 196 LEU A CA 1
ATOM 1531 C C . LEU A 1 196 ? -15.723 -7.866 18.627 1.00 93.38 196 LEU A C 1
ATOM 1533 O O . LEU A 1 196 ? -16.450 -6.916 18.904 1.00 93.38 196 LEU A O 1
ATOM 1537 N N . PHE A 1 197 ? -15.429 -8.196 17.368 1.00 95.25 197 PHE A N 1
ATOM 1538 C CA . PHE A 1 197 ? -15.905 -7.464 16.199 1.00 95.25 197 PHE A CA 1
ATOM 1539 C C . PHE A 1 197 ? -17.114 -8.112 15.522 1.00 95.25 197 PHE A C 1
ATOM 1541 O O . PHE A 1 197 ? -17.501 -7.650 14.453 1.00 95.25 197 PHE A O 1
ATOM 1548 N N . SER A 1 198 ? -17.739 -9.134 16.118 1.00 92.88 198 SER A N 1
ATOM 1549 C CA . SER A 1 198 ? -18.945 -9.773 15.560 1.00 92.88 198 SER A CA 1
ATOM 1550 C C . SER A 1 198 ? -20.127 -8.797 15.445 1.00 92.88 198 SER A C 1
ATOM 1552 O O . SER A 1 198 ? -20.817 -8.765 14.424 1.00 92.88 198 SER A O 1
ATOM 1554 N N . ASP A 1 199 ? -20.313 -7.930 16.443 1.00 94.81 199 ASP A N 1
ATOM 1555 C CA . ASP A 1 199 ? -21.338 -6.885 16.443 1.00 94.81 199 ASP A CA 1
ATOM 1556 C C . ASP A 1 199 ? -20.899 -5.675 15.595 1.00 94.81 199 ASP A C 1
ATOM 1558 O O . ASP A 1 199 ? -19.880 -5.026 15.852 1.00 94.81 199 ASP A O 1
ATOM 1562 N N . VAL A 1 200 ? -21.703 -5.326 14.587 1.00 95.62 200 VAL A N 1
ATOM 1563 C CA . VAL A 1 200 ? -21.460 -4.160 13.722 1.00 95.62 200 VAL A CA 1
ATOM 1564 C C . VAL A 1 200 ? -21.437 -2.841 14.498 1.00 95.62 200 VAL A C 1
ATOM 1566 O O . VAL A 1 200 ? -20.714 -1.921 14.113 1.00 95.62 200 VAL A O 1
ATOM 1569 N N . ASN A 1 201 ? -22.175 -2.737 15.605 1.00 96.44 201 ASN A N 1
ATOM 1570 C CA . ASN A 1 201 ? -22.188 -1.544 16.449 1.00 96.44 201 ASN A CA 1
ATOM 1571 C C . ASN A 1 201 ? -20.848 -1.339 17.152 1.00 96.44 201 ASN A C 1
ATOM 1573 O O . ASN A 1 201 ? -20.439 -0.196 17.332 1.00 96.44 201 ASN A O 1
ATOM 1577 N N . VAL A 1 202 ? -20.125 -2.418 17.468 1.00 97.19 202 VAL A N 1
ATOM 1578 C CA . VAL A 1 202 ? -18.763 -2.323 18.005 1.00 97.19 202 VAL A CA 1
ATOM 1579 C C . VAL A 1 202 ? -17.812 -1.767 16.944 1.00 97.19 202 VAL A C 1
ATOM 1581 O O . VAL A 1 202 ? -17.082 -0.818 17.219 1.00 97.19 202 VAL A O 1
ATOM 1584 N N . ARG A 1 203 ? -17.868 -2.273 15.704 1.00 97.00 203 ARG A N 1
ATOM 1585 C CA . ARG A 1 203 ? -17.034 -1.751 14.600 1.00 97.00 203 ARG A CA 1
ATOM 1586 C C . ARG A 1 203 ? -17.341 -0.280 14.297 1.00 97.00 203 ARG A C 1
ATOM 1588 O O . ARG A 1 203 ? -16.428 0.513 14.084 1.00 97.00 203 ARG A O 1
ATOM 1595 N N . ARG A 1 204 ? -18.622 0.107 14.315 1.00 96.88 204 ARG A N 1
ATOM 1596 C CA . ARG A 1 204 ? -19.059 1.508 14.166 1.00 96.88 204 ARG A CA 1
ATOM 1597 C C . ARG A 1 204 ? -18.575 2.386 15.318 1.00 96.88 204 ARG A C 1
ATOM 1599 O O . ARG A 1 204 ? -18.109 3.490 15.063 1.00 96.88 204 ARG A O 1
ATOM 1606 N N . ALA A 1 205 ? -18.640 1.896 16.556 1.00 98.19 205 ALA A N 1
ATOM 1607 C CA . ALA A 1 205 ? -18.137 2.624 17.714 1.00 98.19 205 ALA A CA 1
ATOM 1608 C C . ALA A 1 205 ? -16.634 2.895 17.610 1.00 98.19 205 ALA A C 1
ATOM 1610 O O . ALA A 1 205 ? -16.219 4.024 17.833 1.00 98.19 205 ALA A O 1
ATOM 1611 N N . VAL A 1 206 ? -15.835 1.903 17.200 1.00 97.69 206 VAL A N 1
ATOM 1612 C CA . VAL A 1 206 ? -14.392 2.092 16.974 1.00 97.69 206 VAL A CA 1
ATOM 1613 C C . VAL A 1 206 ? -14.135 3.170 15.917 1.00 97.69 206 VAL A C 1
ATOM 1615 O O . VAL A 1 206 ? -13.289 4.029 16.127 1.00 97.69 206 VAL A O 1
ATOM 1618 N N . GLN A 1 207 ? -14.888 3.184 14.811 1.00 95.81 207 GLN A N 1
ATOM 1619 C CA . GLN A 1 207 ? -14.719 4.218 13.784 1.00 95.81 207 GLN A CA 1
ATOM 1620 C C . GLN A 1 207 ? -15.068 5.631 14.270 1.00 95.81 207 GLN A C 1
ATOM 1622 O O . GLN A 1 207 ? -14.380 6.570 13.887 1.00 95.81 207 GLN A O 1
ATOM 1627 N N . LEU A 1 208 ? -16.121 5.775 15.081 1.00 98.00 208 LEU A N 1
ATOM 1628 C CA . LEU A 1 208 ? -16.545 7.061 15.650 1.00 98.00 208 LEU A CA 1
ATOM 1629 C C . LEU A 1 208 ? -15.611 7.547 16.763 1.00 98.00 208 LEU A C 1
ATOM 1631 O O . LEU A 1 208 ? -15.505 8.747 16.994 1.00 98.00 208 LEU A O 1
ATOM 1635 N N . ALA A 1 209 ? -14.963 6.623 17.470 1.00 98.25 209 ALA A N 1
ATOM 1636 C CA . ALA A 1 209 ? -14.075 6.935 18.578 1.00 98.25 209 ALA A CA 1
ATOM 1637 C C . ALA A 1 209 ? -12.696 7.433 18.137 1.00 98.25 209 ALA A C 1
ATOM 1639 O O . ALA A 1 209 ? -11.989 7.946 18.986 1.00 98.25 209 ALA A O 1
ATOM 1640 N N . ILE A 1 210 ? -12.308 7.281 16.867 1.00 97.25 210 ILE A N 1
ATOM 1641 C CA . ILE A 1 210 ? -10.984 7.672 16.361 1.00 97.25 210 ILE A CA 1
ATOM 1642 C C . ILE A 1 210 ? -11.078 9.016 15.630 1.00 97.25 210 ILE A C 1
ATOM 1644 O O . ILE A 1 210 ? -11.803 9.133 14.636 1.00 97.25 210 ILE A O 1
ATOM 1648 N N . ASP A 1 211 ? -10.304 10.017 16.055 1.00 95.25 211 ASP A N 1
ATOM 1649 C CA . ASP A 1 211 ? -10.212 11.306 15.365 1.00 95.25 211 ASP A CA 1
ATOM 1650 C C . ASP A 1 211 ? -9.273 11.201 14.155 1.00 95.25 211 ASP A C 1
ATOM 1652 O O . ASP A 1 211 ? -8.097 11.579 14.169 1.00 95.25 211 ASP A O 1
ATOM 1656 N N . LYS A 1 212 ? -9.825 10.696 13.047 1.00 92.62 212 LYS A N 1
ATOM 1657 C CA . LYS A 1 212 ? -9.105 10.560 11.769 1.00 92.62 212 LYS A CA 1
ATOM 1658 C C . LYS A 1 212 ? -8.569 11.894 11.246 1.00 92.62 212 LYS A C 1
ATOM 1660 O O . LYS A 1 212 ? -7.567 11.913 10.529 1.00 92.62 212 LYS A O 1
ATOM 1665 N N . CYS A 1 213 ? -9.212 13.010 11.588 1.00 91.31 213 CYS A N 1
ATOM 1666 C CA . CYS A 1 213 ? -8.743 14.317 11.161 1.00 91.31 213 CYS A CA 1
ATOM 1667 C C . CYS A 1 213 ? -7.537 14.786 11.983 1.00 91.31 213 CYS A C 1
ATOM 1669 O O . CYS A 1 213 ? -6.567 15.288 11.413 1.00 91.31 213 CYS A O 1
ATOM 1671 N N . ALA A 1 214 ? -7.556 14.592 13.304 1.00 90.69 214 ALA A N 1
ATOM 1672 C CA . ALA A 1 214 ? -6.383 14.824 14.138 1.00 90.69 214 ALA A CA 1
ATOM 1673 C C . ALA A 1 214 ? -5.216 13.919 13.728 1.00 90.69 214 ALA A C 1
ATOM 1675 O O . ALA A 1 214 ? -4.110 14.427 13.578 1.00 90.69 214 ALA A O 1
ATOM 1676 N N . LEU A 1 215 ? -5.463 12.636 13.447 1.00 91.19 215 LEU A N 1
ATOM 1677 C CA . LEU A 1 215 ? -4.461 11.719 12.890 1.00 91.19 215 LEU A CA 1
ATOM 1678 C C . LEU A 1 215 ? -3.838 12.268 11.601 1.00 91.19 215 LEU A C 1
ATOM 1680 O O . LEU A 1 215 ? -2.622 12.410 11.517 1.00 91.19 215 LEU A O 1
ATOM 1684 N N . THR A 1 216 ? -4.666 12.642 10.624 1.00 88.69 216 THR A N 1
ATOM 1685 C CA . THR A 1 216 ? -4.204 13.165 9.326 1.00 88.69 216 THR A CA 1
ATOM 1686 C C . THR A 1 216 ? -3.350 14.428 9.490 1.00 88.69 216 THR A C 1
ATOM 1688 O O . THR A 1 216 ? -2.297 14.553 8.868 1.00 88.69 216 THR A O 1
ATOM 1691 N N . ARG A 1 217 ? -3.743 15.353 10.374 1.00 88.62 217 ARG A N 1
ATOM 1692 C CA . ARG A 1 217 ? -2.960 16.571 10.641 1.00 88.62 217 ARG A CA 1
ATOM 1693 C C . ARG A 1 217 ? -1.658 16.295 11.387 1.00 88.62 217 ARG A C 1
ATOM 1695 O O . ARG A 1 217 ? -0.628 16.861 11.037 1.00 88.62 217 ARG A O 1
ATOM 1702 N N . SER A 1 218 ? -1.713 15.477 12.433 1.00 86.94 218 SER A N 1
ATOM 1703 C CA . SER A 1 218 ? -0.587 15.274 13.349 1.00 86.94 218 SER A CA 1
ATOM 1704 C C . SER A 1 218 ? 0.466 14.329 12.783 1.00 86.94 218 SER A C 1
ATOM 1706 O O . SER A 1 218 ? 1.647 14.527 13.040 1.00 86.94 218 SER A O 1
ATOM 1708 N N . VAL A 1 219 ? 0.039 13.311 12.033 1.00 87.69 219 VAL A N 1
ATOM 1709 C CA . VAL A 1 219 ? 0.915 12.247 11.527 1.00 87.69 219 VAL A CA 1
ATOM 1710 C C . VAL A 1 219 ? 1.330 12.499 10.080 1.00 87.69 219 VAL A C 1
ATOM 1712 O O . VAL A 1 219 ? 2.489 12.297 9.748 1.00 87.69 219 VAL A O 1
ATOM 1715 N N . LEU A 1 220 ? 0.410 12.946 9.217 1.00 84.81 220 LEU A N 1
ATOM 1716 C CA . LEU A 1 220 ? 0.701 13.173 7.793 1.00 84.81 220 LEU A CA 1
ATOM 1717 C C . LEU A 1 220 ? 1.038 14.634 7.477 1.00 84.81 220 LEU A C 1
ATOM 1719 O O . LEU A 1 220 ? 1.299 14.963 6.325 1.00 84.81 220 LEU A O 1
ATOM 1723 N N . HIS A 1 221 ? 0.986 15.524 8.474 1.00 82.31 221 HIS A N 1
ATOM 1724 C CA . HIS A 1 221 ? 1.221 16.965 8.320 1.00 82.31 221 HIS A CA 1
ATOM 1725 C C . HIS A 1 221 ? 0.345 17.634 7.250 1.00 82.31 221 HIS A C 1
ATOM 1727 O O . HIS A 1 221 ? 0.677 18.688 6.706 1.00 82.31 221 HIS A O 1
ATOM 1733 N N . MET A 1 222 ? -0.816 17.042 6.965 1.00 77.56 222 MET A N 1
ATOM 1734 C CA . MET A 1 222 ? -1.754 17.559 5.981 1.00 77.56 222 MET A CA 1
ATOM 1735 C C . MET A 1 222 ? -2.723 18.538 6.630 1.00 77.56 222 MET A C 1
ATOM 1737 O O . MET A 1 222 ? -3.350 18.236 7.644 1.00 77.56 222 MET A O 1
ATOM 1741 N N . ALA A 1 223 ? -2.899 19.710 6.024 1.00 70.44 223 ALA A N 1
ATOM 1742 C CA . ALA A 1 223 ? -3.858 20.688 6.514 1.00 70.44 223 ALA A CA 1
ATOM 1743 C C . ALA A 1 223 ? -5.314 20.216 6.316 1.00 70.44 223 ALA A C 1
ATOM 1745 O O . ALA A 1 223 ? -5.712 19.773 5.238 1.00 70.44 223 ALA A O 1
ATOM 1746 N N . GLY A 1 224 ? -6.136 20.400 7.354 1.00 70.44 224 GLY A N 1
ATOM 1747 C CA . GLY A 1 224 ? -7.582 20.156 7.314 1.00 70.44 224 GLY A CA 1
ATOM 1748 C C . GLY A 1 224 ? -8.002 18.681 7.399 1.00 70.44 224 GLY A C 1
ATOM 1749 O O . GLY A 1 224 ? -7.186 17.786 7.577 1.00 70.44 224 GLY A O 1
ATOM 1750 N N . CYS A 1 225 ? -9.315 18.440 7.298 1.00 72.81 225 CYS A N 1
ATOM 1751 C CA . CYS A 1 225 ? -9.922 17.098 7.358 1.00 72.81 225 CYS A CA 1
ATOM 1752 C C . CYS A 1 225 ? -10.292 16.530 5.976 1.00 72.81 225 CYS A C 1
ATOM 1754 O O . CYS A 1 225 ? -10.884 15.459 5.889 1.00 72.81 225 CYS A O 1
ATOM 1756 N N . ALA A 1 226 ? -9.989 17.249 4.891 1.00 62.84 226 ALA A N 1
ATOM 1757 C CA . ALA A 1 226 ? -10.484 16.937 3.546 1.00 62.84 226 ALA A CA 1
ATOM 1758 C C . ALA A 1 226 ? -9.800 15.725 2.884 1.00 62.84 226 ALA A C 1
ATOM 1760 O O . ALA A 1 226 ? -10.235 15.292 1.823 1.00 62.84 226 ALA A O 1
ATOM 1761 N N . ARG A 1 227 ? -8.731 15.191 3.490 1.00 75.31 227 ARG A N 1
ATOM 1762 C CA . ARG A 1 227 ? -7.954 14.053 2.970 1.00 75.31 227 ARG A CA 1
ATOM 1763 C C . ARG A 1 227 ? -8.139 12.764 3.775 1.00 75.31 227 ARG A C 1
ATOM 1765 O O . ARG A 1 227 ? -7.375 11.823 3.611 1.00 75.31 227 ARG A O 1
ATOM 1772 N N . VAL A 1 228 ? -9.157 12.703 4.636 1.00 84.25 228 VAL A N 1
ATOM 1773 C CA . VAL A 1 228 ? -9.503 11.464 5.342 1.00 84.25 228 VAL A CA 1
ATOM 1774 C C . VAL A 1 228 ? -10.098 10.470 4.344 1.00 84.25 228 VAL A C 1
ATOM 1776 O O . VAL A 1 228 ? -11.179 10.707 3.803 1.00 84.25 228 VAL A O 1
ATOM 1779 N N . ALA A 1 229 ? -9.410 9.346 4.136 1.00 86.69 229 ALA A N 1
ATOM 1780 C CA . ALA A 1 229 ? -9.919 8.247 3.326 1.00 86.69 229 ALA A CA 1
ATOM 1781 C C . ALA A 1 229 ? -11.236 7.706 3.911 1.00 86.69 229 ALA A C 1
ATOM 1783 O O . ALA A 1 229 ? -11.362 7.452 5.114 1.00 86.69 229 ALA A O 1
ATOM 1784 N N . ASN A 1 230 ? -12.239 7.550 3.052 1.00 87.88 230 ASN A N 1
ATOM 1785 C CA . ASN A 1 230 ? -13.600 7.164 3.432 1.00 87.88 230 ASN A CA 1
ATOM 1786 C C . ASN A 1 230 ? -14.185 6.032 2.577 1.00 87.88 230 ASN A C 1
ATOM 1788 O O . ASN A 1 230 ? -15.316 5.609 2.805 1.00 87.88 230 ASN A O 1
ATOM 1792 N N . GLN A 1 231 ? -13.408 5.550 1.614 1.00 89.06 231 GLN A N 1
ATOM 1793 C CA . GLN A 1 231 ? -13.729 4.471 0.694 1.00 89.06 231 GLN A CA 1
ATOM 1794 C C . GLN A 1 231 ? -12.417 3.879 0.168 1.00 89.06 231 GLN A C 1
ATOM 1796 O O . GLN A 1 231 ? -11.364 4.496 0.319 1.00 89.06 231 GLN A O 1
ATOM 1801 N N . VAL A 1 232 ? -12.491 2.698 -0.444 1.00 89.69 232 VAL A N 1
ATOM 1802 C CA . VAL A 1 232 ? -11.321 2.013 -1.023 1.00 89.69 232 VAL A CA 1
ATOM 1803 C C . VAL A 1 232 ? -10.807 2.754 -2.261 1.00 89.69 232 VAL A C 1
ATOM 1805 O O . VAL A 1 232 ? -9.608 2.934 -2.434 1.00 89.69 232 VAL A O 1
ATOM 1808 N N . GLU A 1 233 ? -11.723 3.259 -3.088 1.00 90.12 233 GLU A N 1
ATOM 1809 C CA . GLU A 1 233 ? -11.400 4.043 -4.281 1.00 90.12 233 GLU A CA 1
ATOM 1810 C C . GLU A 1 233 ? -11.136 5.508 -3.911 1.00 90.12 233 GLU A C 1
ATOM 1812 O O . GLU A 1 233 ? -12.007 6.371 -4.035 1.00 90.12 233 GLU A O 1
ATOM 1817 N N . VAL A 1 234 ? -9.942 5.807 -3.400 1.00 88.38 234 VAL A N 1
ATOM 1818 C CA . VAL A 1 234 ? -9.532 7.182 -3.069 1.00 88.38 234 VAL A CA 1
ATOM 1819 C C . VAL A 1 234 ? -9.079 7.955 -4.321 1.00 88.38 234 VAL A C 1
ATOM 1821 O O . VAL A 1 234 ? -8.625 7.348 -5.295 1.00 88.38 234 VAL A O 1
ATOM 1824 N N . PRO A 1 235 ? -9.164 9.301 -4.345 1.00 86.31 235 PRO A N 1
ATOM 1825 C CA . PRO A 1 235 ? -8.585 10.089 -5.432 1.00 86.31 235 PRO A CA 1
ATOM 1826 C C . PRO A 1 235 ? -7.086 9.776 -5.618 1.00 86.31 235 PRO A C 1
ATOM 1828 O O . PRO A 1 235 ? -6.395 9.593 -4.619 1.00 86.31 235 PRO A O 1
ATOM 1831 N N . PRO A 1 236 ? -6.556 9.750 -6.857 1.00 88.81 236 PRO A N 1
ATOM 1832 C CA . PRO A 1 236 ? -7.191 10.149 -8.115 1.00 88.81 236 PRO A CA 1
ATOM 1833 C C . PRO A 1 236 ? -7.943 9.020 -8.853 1.00 88.81 236 PRO A C 1
ATOM 1835 O O . PRO A 1 236 ? -8.120 9.129 -10.065 1.00 88.81 236 PRO A O 1
ATOM 1838 N N . SER A 1 237 ? -8.392 7.954 -8.172 1.00 88.62 237 SER A N 1
ATOM 1839 C CA . SER A 1 237 ? -9.169 6.883 -8.819 1.00 88.62 237 SER A CA 1
ATOM 1840 C C . SER A 1 237 ? -10.373 7.435 -9.592 1.00 88.62 237 SER A C 1
ATOM 1842 O O . SER A 1 237 ? -11.130 8.271 -9.090 1.00 88.62 237 SER A O 1
ATOM 1844 N N . LEU A 1 238 ? -10.573 6.931 -10.815 1.00 87.62 238 LEU A N 1
ATOM 1845 C CA . LEU A 1 238 ? -11.731 7.257 -11.655 1.00 87.62 238 LEU A CA 1
ATOM 1846 C C . LEU A 1 238 ? -13.047 6.715 -11.076 1.00 87.62 238 LEU A C 1
ATOM 1848 O O . LEU A 1 238 ? -14.116 7.174 -11.470 1.00 87.62 238 LEU A O 1
ATOM 1852 N N . TYR A 1 239 ? -12.963 5.765 -10.142 1.00 89.00 239 TYR A N 1
ATOM 1853 C CA . TYR A 1 239 ? -14.104 5.145 -9.467 1.00 89.00 239 TYR A CA 1
ATOM 1854 C C . TYR A 1 239 ? -14.399 5.764 -8.095 1.00 89.00 239 TYR A C 1
ATOM 1856 O O . TYR A 1 239 ? -15.246 5.259 -7.362 1.00 89.00 239 TYR A O 1
ATOM 1864 N N . ASN A 1 240 ? -13.719 6.858 -7.739 1.00 90.44 240 ASN A N 1
ATOM 1865 C CA . ASN A 1 240 ? -13.983 7.581 -6.503 1.00 90.44 240 ASN A CA 1
ATOM 1866 C C . ASN A 1 240 ? -15.397 8.191 -6.499 1.00 90.44 240 ASN A C 1
ATOM 1868 O O . ASN A 1 240 ? -15.716 9.055 -7.322 1.00 90.44 240 ASN A O 1
ATOM 1872 N N . ASP A 1 241 ? -16.220 7.812 -5.520 1.00 91.44 241 ASP A N 1
ATOM 1873 C CA . ASP A 1 241 ? -17.520 8.433 -5.282 1.00 91.44 241 ASP A CA 1
ATOM 1874 C C . ASP A 1 241 ? -17.373 9.616 -4.316 1.00 91.44 241 ASP A C 1
ATOM 1876 O O . ASP A 1 241 ? -17.209 9.464 -3.101 1.00 91.44 241 ASP A O 1
ATOM 1880 N N . ARG A 1 242 ? -17.465 10.831 -4.862 1.00 88.00 242 ARG A N 1
ATOM 1881 C CA . ARG A 1 242 ? -17.348 12.084 -4.098 1.00 88.00 242 ARG A CA 1
ATOM 1882 C C . ARG A 1 242 ? -18.536 12.366 -3.172 1.00 88.00 242 ARG A C 1
ATOM 1884 O O . ARG A 1 242 ? -18.470 13.318 -2.398 1.00 88.00 242 ARG A O 1
ATOM 1891 N N . THR A 1 243 ? -19.622 11.598 -3.262 1.00 90.38 243 THR A N 1
ATOM 1892 C CA . THR A 1 243 ? -20.821 11.767 -2.425 1.00 90.38 243 THR A CA 1
ATOM 1893 C C . THR A 1 243 ? -20.721 11.033 -1.090 1.00 90.38 243 THR A C 1
ATOM 1895 O O . THR A 1 243 ? -21.428 11.378 -0.140 1.00 90.38 243 THR A O 1
ATOM 1898 N N . ILE A 1 244 ? -19.812 10.060 -0.978 1.00 89.94 244 ILE A N 1
ATOM 1899 C CA . ILE A 1 244 ? -19.536 9.368 0.279 1.00 89.94 244 ILE A CA 1
ATOM 1900 C C . ILE A 1 244 ? -18.833 10.353 1.213 1.00 89.94 244 ILE A C 1
ATOM 1902 O O . ILE A 1 244 ? -17.780 10.894 0.885 1.00 89.94 244 ILE A O 1
ATOM 1906 N N . ALA A 1 245 ? -19.411 10.591 2.390 1.00 87.56 245 ALA A N 1
ATOM 1907 C CA . ALA A 1 245 ? -18.816 11.437 3.419 1.00 87.56 245 ALA A CA 1
ATOM 1908 C C . ALA A 1 245 ? -17.936 10.605 4.373 1.00 87.56 245 ALA A C 1
ATOM 1910 O O . ALA A 1 245 ? -18.288 9.466 4.691 1.00 87.56 245 ALA A O 1
ATOM 1911 N N . PRO A 1 246 ? -16.803 11.141 4.865 1.00 86.50 246 PRO A N 1
ATOM 1912 C CA . PRO A 1 246 ? -16.037 10.487 5.921 1.00 86.50 246 PRO A CA 1
ATOM 1913 C C . PRO A 1 246 ? -16.869 10.283 7.190 1.00 86.50 246 PRO A C 1
ATOM 1915 O O . PRO A 1 246 ? -17.661 11.143 7.577 1.00 86.50 246 PRO A O 1
ATOM 1918 N N . VAL A 1 247 ? -16.647 9.158 7.875 1.00 89.56 247 VAL A N 1
ATOM 1919 C CA . VAL A 1 247 ? -17.184 8.953 9.228 1.00 89.56 247 VAL A CA 1
ATOM 1920 C C . VAL A 1 247 ? -16.561 9.991 10.161 1.00 89.56 247 VAL A C 1
ATOM 1922 O O . VAL A 1 247 ? -15.335 10.086 10.241 1.00 89.56 247 VAL A O 1
ATOM 1925 N N . GLY A 1 248 ? -17.409 10.770 10.833 1.00 90.69 248 GLY A N 1
ATOM 1926 C CA . GLY A 1 248 ? -16.986 11.804 11.775 1.00 90.69 248 GLY A CA 1
ATOM 1927 C C . GLY A 1 248 ? -16.471 11.248 13.104 1.00 90.69 248 GLY A C 1
ATOM 1928 O O . GLY A 1 248 ? -16.686 10.083 13.433 1.00 90.69 248 GLY A O 1
ATOM 1929 N N . TYR A 1 249 ? -15.819 12.116 13.875 1.00 95.94 249 TYR A N 1
ATOM 1930 C CA . TYR A 1 249 ? -15.351 11.833 15.229 1.00 95.94 249 TYR A CA 1
ATOM 1931 C C . TYR A 1 249 ? -16.444 12.184 16.251 1.00 95.94 249 TYR A C 1
ATOM 1933 O O . TYR A 1 249 ? -16.813 13.350 16.391 1.00 95.94 249 TYR A O 1
ATOM 1941 N N . ASP A 1 250 ? -16.981 11.174 16.939 1.00 98.06 250 ASP A N 1
ATOM 1942 C CA . ASP A 1 250 ? -18.006 11.315 17.982 1.00 98.06 250 ASP A CA 1
ATOM 1943 C C . ASP A 1 250 ? -17.847 10.229 19.075 1.00 98.06 250 ASP A C 1
ATOM 1945 O O . ASP A 1 250 ? -18.527 9.189 19.060 1.00 98.06 250 ASP A O 1
ATOM 1949 N N . PRO A 1 251 ? -16.964 10.458 20.068 1.00 98.25 251 PRO A N 1
ATOM 1950 C CA . PRO A 1 251 ? -16.758 9.543 21.195 1.00 98.25 251 PRO A CA 1
ATOM 1951 C C . PRO A 1 251 ? -18.012 9.291 22.042 1.00 98.25 251 PRO A C 1
ATOM 1953 O O . PRO A 1 251 ? -18.150 8.234 22.670 1.00 98.25 251 PRO A O 1
ATOM 1956 N N . ALA A 1 252 ? -18.947 10.246 22.078 1.00 98.38 252 ALA A N 1
ATOM 1957 C CA . ALA A 1 252 ? -20.180 10.113 22.844 1.00 98.38 252 ALA A CA 1
ATOM 1958 C C . ALA A 1 252 ? -21.135 9.117 22.167 1.00 98.38 252 ALA A C 1
ATOM 1960 O O . ALA A 1 252 ? -21.676 8.223 22.833 1.00 98.38 252 ALA A O 1
ATOM 1961 N N . ALA A 1 253 ? -21.292 9.212 20.844 1.00 98.50 253 ALA A N 1
ATOM 1962 C CA . ALA A 1 253 ? -22.021 8.227 20.053 1.00 98.50 253 ALA A CA 1
ATOM 1963 C C . ALA A 1 253 ? -21.340 6.852 20.088 1.00 98.50 253 ALA A C 1
ATOM 1965 O O . ALA A 1 253 ? -22.031 5.845 20.269 1.00 98.50 253 ALA A O 1
ATOM 1966 N N . ALA A 1 254 ? -20.005 6.794 20.019 1.00 98.56 254 ALA A N 1
ATOM 1967 C CA . ALA A 1 254 ? -19.252 5.549 20.186 1.00 98.56 254 ALA A CA 1
ATOM 1968 C C . ALA A 1 254 ? -19.563 4.871 21.533 1.00 98.56 254 ALA A C 1
ATOM 1970 O O . ALA A 1 254 ? -19.982 3.713 21.573 1.00 98.56 254 ALA A O 1
ATOM 1971 N N . SER A 1 255 ? -19.475 5.618 22.637 1.00 98.25 255 SER A N 1
ATOM 1972 C CA . SER A 1 255 ? -19.793 5.126 23.986 1.00 98.25 255 SER A CA 1
ATOM 1973 C C . SER A 1 255 ? -21.245 4.649 24.115 1.00 98.25 255 SER A C 1
ATOM 1975 O O . SER A 1 255 ? -21.543 3.685 24.824 1.00 98.25 255 SER A O 1
ATOM 1977 N N . LYS A 1 256 ? -22.188 5.309 23.429 1.00 98.31 256 LYS A N 1
ATOM 1978 C CA . LYS A 1 256 ? -23.593 4.879 23.374 1.00 98.31 256 LYS A CA 1
ATOM 1979 C C . LYS A 1 256 ? -23.746 3.535 22.657 1.00 98.31 256 LYS A C 1
ATOM 1981 O O . LYS A 1 256 ? -24.419 2.660 23.201 1.00 98.31 256 LYS A O 1
ATOM 1986 N N . LEU A 1 257 ? -23.115 3.360 21.496 1.00 98.56 257 LEU A N 1
ATOM 1987 C CA . LEU A 1 257 ? -23.144 2.103 20.741 1.00 98.56 257 LEU A CA 1
ATOM 1988 C C . LEU A 1 257 ? -22.523 0.948 21.536 1.00 98.56 257 LEU A C 1
ATOM 1990 O O . LEU A 1 257 ? -23.092 -0.140 21.579 1.00 98.56 257 LEU A O 1
ATOM 1994 N N . LEU A 1 258 ? -21.406 1.193 22.228 1.00 98.50 258 LEU A N 1
ATOM 1995 C CA . LEU A 1 258 ? -20.750 0.190 23.073 1.00 98.50 258 LEU A CA 1
ATOM 1996 C C . LEU A 1 258 ? -21.667 -0.280 24.212 1.00 98.50 258 LEU A C 1
ATOM 1998 O O . LEU A 1 258 ? -21.833 -1.484 24.408 1.00 98.50 258 LEU A O 1
ATOM 2002 N N . ARG A 1 259 ? -22.347 0.650 24.898 1.00 97.75 259 ARG A N 1
ATOM 2003 C CA . ARG A 1 259 ? -23.344 0.309 25.929 1.00 97.75 259 ARG A CA 1
ATOM 2004 C C . ARG A 1 259 ? -24.515 -0.496 25.375 1.00 97.75 259 ARG A C 1
ATOM 2006 O O . ARG A 1 259 ? -24.926 -1.470 25.998 1.00 97.75 259 ARG A O 1
ATOM 2013 N N . GLN A 1 260 ? -25.032 -0.123 24.205 1.00 97.44 260 GLN A N 1
ATOM 2014 C CA . GLN A 1 260 ? -26.103 -0.869 23.531 1.00 97.44 260 GLN A CA 1
ATOM 2015 C C . GLN A 1 260 ? -25.664 -2.287 23.140 1.00 97.44 260 GLN A C 1
ATOM 2017 O O . GLN A 1 260 ? -26.463 -3.214 23.220 1.00 97.44 260 GLN A O 1
ATOM 2022 N N . ALA A 1 261 ? -24.386 -2.472 22.805 1.00 96.94 261 ALA A N 1
ATOM 2023 C CA . ALA A 1 261 ? -23.775 -3.776 22.554 1.00 96.94 261 ALA A CA 1
ATOM 2024 C C . ALA A 1 261 ? -23.464 -4.577 23.843 1.00 96.94 261 ALA A C 1
ATOM 2026 O O . ALA A 1 261 ? -22.901 -5.675 23.775 1.00 96.94 261 ALA A O 1
ATOM 2027 N N . GLY A 1 262 ? -23.832 -4.061 25.023 1.00 96.50 262 GLY A N 1
ATOM 2028 C CA . GLY A 1 262 ? -23.673 -4.725 26.319 1.00 96.50 262 GLY A CA 1
ATOM 2029 C C . GLY A 1 262 ? -22.304 -4.539 26.976 1.00 96.50 262 GLY A C 1
ATOM 2030 O O . GLY A 1 262 ? -21.982 -5.277 27.904 1.00 96.50 262 GLY A O 1
ATOM 2031 N N . TRP A 1 263 ? -21.498 -3.585 26.504 1.00 98.00 263 TRP A N 1
ATOM 2032 C CA . TRP A 1 263 ? -20.241 -3.208 27.144 1.00 98.00 263 TRP A CA 1
ATOM 2033 C C . TRP A 1 263 ? -20.488 -2.148 28.216 1.00 98.00 263 TRP A C 1
ATOM 2035 O O . TRP A 1 263 ? -20.972 -1.053 27.929 1.00 98.00 263 TRP A O 1
ATOM 2045 N N . LEU A 1 264 ? -20.154 -2.472 29.461 1.00 97.19 264 LEU A N 1
ATOM 2046 C CA . LEU A 1 264 ? -20.401 -1.625 30.626 1.00 97.19 264 LEU A CA 1
ATOM 2047 C C . LEU A 1 264 ? -19.080 -1.178 31.263 1.00 97.19 264 LEU A C 1
ATOM 2049 O O . LEU A 1 264 ? -18.096 -1.910 31.162 1.00 97.19 264 LEU A O 1
ATOM 2053 N N . PRO A 1 265 ? -19.027 -0.012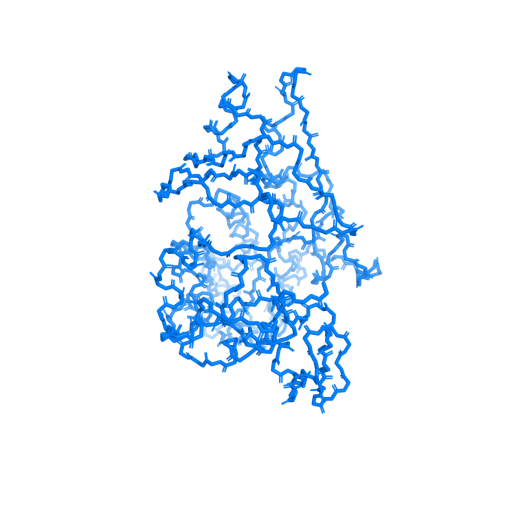 31.934 1.00 95.69 265 PRO A N 1
ATOM 2054 C CA . PRO A 1 265 ? -17.830 0.419 32.650 1.00 95.69 265 PRO A CA 1
ATOM 2055 C C . PRO A 1 265 ? -17.346 -0.649 33.634 1.00 95.69 265 PRO A C 1
ATOM 2057 O O . PRO A 1 265 ? -18.110 -1.123 34.473 1.00 95.69 265 PRO A O 1
ATOM 2060 N N . GLY A 1 266 ? -16.078 -1.028 33.518 1.00 94.69 266 GLY A N 1
ATOM 2061 C CA . GLY A 1 266 ? -15.398 -1.933 34.433 1.00 94.69 266 GLY A CA 1
ATOM 2062 C C . GLY A 1 266 ? -14.265 -1.241 35.197 1.00 94.69 266 GLY A C 1
ATOM 2063 O O . GLY A 1 266 ? -14.169 -0.008 35.227 1.00 94.69 266 GLY A O 1
ATOM 2064 N N . PRO A 1 267 ? -13.385 -2.026 35.842 1.00 93.62 267 PRO A N 1
ATOM 2065 C CA . PRO A 1 267 ? -12.261 -1.495 36.603 1.00 93.62 267 PRO A CA 1
ATOM 2066 C C . PRO A 1 267 ? -11.355 -0.595 35.757 1.00 93.62 267 PRO A C 1
ATOM 2068 O O . PRO A 1 267 ? -11.044 -0.912 34.609 1.00 93.62 267 PRO A O 1
ATOM 2071 N N . ARG A 1 268 ? -10.879 0.506 36.353 1.00 91.88 268 ARG A N 1
ATOM 2072 C CA . ARG A 1 268 ? -9.980 1.486 35.707 1.00 91.88 268 ARG A CA 1
ATOM 2073 C C . ARG A 1 268 ? -10.562 2.125 34.434 1.00 91.88 268 ARG A C 1
ATOM 2075 O O . ARG A 1 268 ? -9.807 2.578 33.584 1.00 91.88 268 ARG A O 1
ATOM 2082 N N . GLY A 1 269 ? -11.891 2.152 34.299 1.00 93.56 269 GLY A N 1
ATOM 2083 C CA . GLY A 1 269 ? -12.576 2.746 33.148 1.00 93.56 269 GLY A CA 1
ATOM 2084 C C . GLY A 1 269 ? -12.576 1.873 31.890 1.00 93.56 269 GLY A C 1
ATOM 2085 O O . GLY A 1 269 ? -13.120 2.292 30.874 1.00 93.56 269 GLY A O 1
ATOM 2086 N N . ILE A 1 270 ? -12.018 0.659 31.951 1.00 98.19 270 ILE A N 1
ATOM 2087 C CA . ILE A 1 270 ? -12.031 -0.277 30.825 1.00 98.19 270 ILE A CA 1
ATOM 2088 C C . ILE A 1 270 ? -13.384 -0.975 30.776 1.00 98.19 270 ILE A C 1
ATOM 2090 O O . ILE A 1 270 ? -13.857 -1.501 31.785 1.00 98.19 270 ILE A O 1
ATOM 2094 N N . LEU A 1 271 ? -14.016 -0.976 29.608 1.00 98.38 271 LEU A N 1
ATOM 2095 C CA . LEU A 1 271 ? -15.304 -1.616 29.401 1.00 98.38 271 LEU A CA 1
ATOM 2096 C C . LEU A 1 271 ? -15.211 -3.126 29.627 1.00 98.38 271 LEU A C 1
ATOM 2098 O O . LEU A 1 271 ? -14.197 -3.755 29.340 1.00 98.38 271 LEU A O 1
ATOM 2102 N N . THR A 1 272 ? -16.292 -3.722 30.117 1.00 97.81 272 THR A N 1
ATOM 2103 C CA . THR A 1 272 ? -16.414 -5.162 30.345 1.00 97.81 272 THR A CA 1
ATOM 2104 C C . THR A 1 272 ? -17.740 -5.686 29.810 1.00 97.81 272 THR A C 1
ATOM 2106 O O . THR A 1 272 ? -18.757 -4.990 29.843 1.00 97.81 272 THR A O 1
ATOM 2109 N N . LYS A 1 273 ? -17.739 -6.927 29.324 1.00 96.75 273 LYS A N 1
ATOM 2110 C CA . LYS A 1 273 ? -18.941 -7.671 28.940 1.00 96.75 273 LYS A CA 1
ATOM 2111 C C . LYS A 1 273 ? -18.796 -9.092 29.462 1.00 96.75 273 LYS A C 1
ATOM 2113 O O . LYS A 1 273 ? -17.806 -9.754 29.173 1.00 96.75 273 LYS A O 1
ATOM 2118 N N . GLN A 1 274 ? -19.751 -9.533 30.283 1.00 93.25 274 GLN A N 1
ATOM 2119 C CA . GLN A 1 274 ? -19.709 -10.852 30.936 1.00 93.25 274 GLN A CA 1
ATOM 2120 C C . GLN A 1 274 ? -18.395 -11.106 31.709 1.00 93.25 274 GLN A C 1
ATOM 2122 O O . GLN A 1 274 ? -17.847 -12.199 31.684 1.00 93.25 274 GLN A O 1
ATOM 2127 N N . GLY A 1 275 ? -17.861 -10.074 32.373 1.00 91.69 275 GLY A N 1
ATOM 2128 C CA . GLY A 1 275 ? -16.612 -10.164 33.139 1.00 91.69 275 GLY A CA 1
ATOM 2129 C C . GLY A 1 275 ? -15.325 -10.099 32.307 1.00 91.69 275 GLY A C 1
ATOM 2130 O O . GLY A 1 275 ? -14.247 -9.976 32.884 1.00 91.69 275 GLY A O 1
ATOM 2131 N N . HIS A 1 276 ? -15.409 -10.109 30.974 1.00 95.31 276 HIS A N 1
ATOM 2132 C CA . HIS A 1 276 ? -14.246 -9.980 30.097 1.00 95.31 276 HIS A CA 1
ATOM 2133 C C . HIS A 1 276 ? -13.976 -8.507 29.748 1.00 95.31 276 HIS A C 1
ATOM 2135 O O . HIS A 1 276 ? -14.909 -7.816 29.326 1.00 95.31 276 HIS A O 1
ATOM 2141 N N . PRO A 1 277 ? -12.737 -8.004 29.911 1.00 97.12 277 PRO A N 1
ATOM 2142 C CA . PRO A 1 277 ? -12.388 -6.628 29.570 1.00 97.12 277 PRO A CA 1
ATOM 2143 C C . PRO A 1 277 ? -12.305 -6.421 28.053 1.00 97.12 277 PRO A C 1
ATOM 2145 O O . PRO A 1 277 ? -11.897 -7.317 27.312 1.00 97.12 277 PRO A O 1
ATOM 2148 N N . PHE A 1 278 ? -12.648 -5.220 27.589 1.00 98.00 278 PHE A N 1
ATOM 2149 C CA . PHE A 1 278 ? -12.519 -4.831 26.191 1.00 98.00 278 PHE A CA 1
ATOM 2150 C C . PHE A 1 278 ? -11.063 -4.470 25.893 1.00 98.00 278 PHE A C 1
ATOM 2152 O O . PHE A 1 278 ? -10.646 -3.315 25.990 1.00 98.00 278 PHE A O 1
ATOM 2159 N N . VAL A 1 279 ? -10.295 -5.490 25.520 1.00 97.19 279 VAL A N 1
ATOM 2160 C CA . VAL A 1 279 ? -8.884 -5.367 25.158 1.00 97.19 279 VAL A CA 1
ATOM 2161 C C . VAL A 1 279 ? -8.686 -5.780 23.704 1.00 97.19 279 VAL A C 1
ATOM 2163 O O . VAL A 1 279 ? -9.074 -6.874 23.299 1.00 97.19 279 VAL A O 1
ATOM 2166 N N . LEU A 1 280 ? -8.057 -4.908 22.925 1.00 96.38 280 LEU A N 1
ATOM 2167 C CA . LEU A 1 280 ? -7.694 -5.134 21.533 1.00 96.38 280 LEU A CA 1
ATOM 2168 C C . LEU A 1 280 ? -6.180 -5.219 21.366 1.00 96.38 280 LEU A C 1
ATOM 2170 O O . LEU A 1 280 ? -5.410 -4.629 22.125 1.00 96.38 280 LEU A O 1
ATOM 2174 N N . ARG A 1 281 ? -5.764 -5.926 20.318 1.00 95.88 281 ARG A N 1
ATOM 2175 C CA . ARG A 1 281 ? -4.391 -5.910 19.816 1.00 95.88 281 ARG A CA 1
ATOM 2176 C C . ARG A 1 281 ? -4.380 -5.175 18.482 1.00 95.88 281 ARG A C 1
ATOM 2178 O O . ARG A 1 281 ? -5.110 -5.568 17.576 1.00 95.88 281 ARG A O 1
ATOM 2185 N N . LEU A 1 282 ? -3.577 -4.121 18.385 1.00 96.25 282 LEU A N 1
ATOM 2186 C CA . LEU A 1 282 ? -3.284 -3.425 17.137 1.00 96.25 282 LEU A CA 1
ATOM 2187 C C . LEU A 1 282 ? -1.936 -3.931 16.632 1.00 96.25 282 LEU A C 1
ATOM 2189 O O . LEU A 1 282 ? -0.910 -3.693 17.262 1.00 96.25 282 LEU A O 1
ATOM 2193 N N . VAL A 1 283 ? -1.942 -4.659 15.522 1.00 94.94 283 VAL A N 1
ATOM 2194 C CA . VAL A 1 283 ? -0.722 -5.192 14.910 1.00 94.94 283 VAL A CA 1
ATOM 2195 C C . VAL A 1 283 ? -0.267 -4.267 13.793 1.00 94.94 283 VAL A C 1
ATOM 2197 O O . VAL A 1 283 ? -1.087 -3.803 13.005 1.00 94.94 283 VAL A O 1
ATOM 2200 N N . THR A 1 284 ? 1.028 -3.982 13.723 1.00 95.12 284 THR A N 1
ATOM 2201 C CA . THR A 1 284 ? 1.587 -3.139 12.663 1.00 95.12 284 THR A CA 1
ATOM 2202 C C . THR A 1 284 ? 3.065 -3.443 12.419 1.00 95.12 284 THR A C 1
ATOM 2204 O O . THR A 1 284 ? 3.679 -4.258 13.111 1.00 95.12 284 THR A O 1
ATOM 2207 N N . THR A 1 285 ? 3.644 -2.806 11.409 1.00 93.81 285 THR A N 1
ATOM 2208 C CA . THR A 1 285 ? 5.051 -2.963 11.037 1.00 93.81 285 THR A CA 1
ATOM 2209 C C . THR A 1 285 ? 5.973 -2.222 12.005 1.00 93.81 285 THR A C 1
ATOM 2211 O O . THR A 1 285 ? 5.717 -1.066 12.342 1.00 93.81 285 THR A O 1
ATOM 2214 N N . ALA A 1 286 ? 7.062 -2.871 12.415 1.00 91.12 286 ALA A N 1
ATOM 2215 C CA . ALA A 1 286 ? 8.187 -2.251 13.108 1.00 91.12 286 ALA A CA 1
ATOM 2216 C C . ALA A 1 286 ? 8.906 -1.237 12.200 1.00 91.12 286 ALA A C 1
ATOM 2218 O O . ALA A 1 286 ? 8.735 -1.264 10.981 1.00 91.12 286 ALA A O 1
ATOM 2219 N N . ASP A 1 287 ? 9.688 -0.344 12.812 1.00 85.50 287 ASP A N 1
ATOM 2220 C CA . ASP A 1 287 ? 10.522 0.660 12.131 1.00 85.50 287 ASP A CA 1
ATOM 2221 C C . ASP A 1 287 ? 9.760 1.594 11.172 1.00 85.50 287 ASP A C 1
ATOM 2223 O O . ASP A 1 287 ? 10.328 2.157 10.241 1.00 85.50 287 ASP A O 1
ATOM 2227 N N . ASN A 1 288 ? 8.462 1.796 11.421 1.00 87.56 288 ASN A N 1
ATOM 2228 C CA . ASN A 1 288 ? 7.619 2.736 10.688 1.00 87.56 288 ASN A CA 1
ATOM 2229 C C . ASN A 1 288 ? 7.135 3.855 11.638 1.00 87.56 288 ASN A C 1
ATOM 2231 O O . ASN A 1 288 ? 6.156 3.660 12.370 1.00 87.56 288 ASN A O 1
ATOM 2235 N N . PRO A 1 289 ? 7.810 5.024 11.656 1.00 86.06 289 PRO A N 1
ATOM 2236 C CA . PRO A 1 289 ? 7.477 6.129 12.558 1.00 86.06 289 PRO A CA 1
ATOM 2237 C C . PRO A 1 289 ? 6.053 6.661 12.373 1.00 86.06 289 PRO A C 1
ATOM 2239 O O . PRO A 1 289 ? 5.390 6.981 13.360 1.00 86.06 289 PRO A O 1
ATOM 2242 N N . LEU A 1 290 ? 5.563 6.696 11.128 1.00 87.88 290 LEU A N 1
ATOM 2243 C CA . LEU A 1 290 ? 4.197 7.104 10.803 1.00 87.88 290 LEU A CA 1
ATOM 2244 C C . LEU A 1 290 ? 3.184 6.217 11.535 1.00 87.88 290 LEU A C 1
ATOM 2246 O O . LEU A 1 290 ? 2.306 6.714 12.244 1.00 87.88 290 LEU A O 1
ATOM 2250 N N . ARG A 1 291 ? 3.323 4.892 11.417 1.00 92.12 291 ARG A N 1
ATOM 2251 C CA . ARG A 1 291 ? 2.391 3.933 12.029 1.00 92.12 291 ARG A CA 1
ATOM 2252 C C . ARG A 1 291 ? 2.517 3.889 13.546 1.00 92.12 291 ARG A C 1
ATOM 2254 O O . ARG A 1 291 ? 1.505 3.715 14.219 1.00 92.12 291 ARG A O 1
ATOM 2261 N N . ALA A 1 292 ? 3.714 4.102 14.093 1.00 92.94 292 ALA A N 1
ATOM 2262 C CA . ALA A 1 292 ? 3.912 4.226 15.536 1.00 92.94 292 ALA A CA 1
ATOM 2263 C C . ALA A 1 292 ? 3.191 5.461 16.110 1.00 92.94 292 ALA A C 1
ATOM 2265 O O . ALA A 1 292 ? 2.484 5.354 17.115 1.00 92.94 292 ALA A O 1
ATOM 2266 N N . ALA A 1 293 ? 3.302 6.617 15.444 1.00 92.50 293 ALA A N 1
ATOM 2267 C CA . ALA A 1 293 ? 2.599 7.837 15.840 1.00 92.50 293 ALA A CA 1
ATOM 2268 C C . ALA A 1 293 ? 1.072 7.687 15.721 1.00 92.50 293 ALA A C 1
ATOM 2270 O O . ALA A 1 293 ? 0.337 8.054 16.641 1.00 92.50 293 ALA A O 1
ATOM 2271 N N . ALA A 1 294 ? 0.590 7.085 14.628 1.00 94.69 294 ALA A N 1
ATOM 2272 C CA . ALA A 1 294 ? -0.829 6.791 14.448 1.00 94.69 294 ALA A CA 1
ATOM 2273 C C . ALA A 1 294 ? -1.361 5.828 15.523 1.00 94.69 294 ALA A C 1
ATOM 2275 O O . ALA A 1 294 ? -2.423 6.068 16.096 1.00 94.69 294 ALA A O 1
ATOM 2276 N N . ALA A 1 295 ? -0.611 4.770 15.846 1.00 96.50 295 ALA A N 1
ATOM 2277 C CA . ALA A 1 295 ? -0.996 3.796 16.860 1.00 96.50 295 ALA A CA 1
ATOM 2278 C C . ALA A 1 295 ? -1.158 4.437 18.247 1.00 96.50 295 ALA A C 1
ATOM 2280 O O . ALA A 1 295 ? -2.131 4.135 18.932 1.00 96.50 295 ALA A O 1
ATOM 2281 N N . ALA A 1 296 ? -0.269 5.356 18.638 1.00 95.88 296 ALA A N 1
ATOM 2282 C CA . ALA A 1 296 ? -0.370 6.064 19.915 1.00 95.88 296 ALA A CA 1
ATOM 2283 C C . ALA A 1 296 ? -1.652 6.913 20.018 1.00 95.88 296 ALA A C 1
ATOM 2285 O O . ALA A 1 296 ? -2.348 6.865 21.034 1.00 95.88 296 ALA A O 1
ATOM 2286 N N . LEU A 1 297 ? -2.002 7.640 18.952 1.00 96.56 297 LEU A N 1
ATOM 2287 C CA . LEU A 1 297 ? -3.237 8.429 18.896 1.00 96.56 297 LEU A CA 1
ATOM 2288 C C . LEU A 1 297 ? -4.483 7.532 18.910 1.00 96.56 297 LEU A C 1
ATOM 2290 O O . LEU A 1 297 ? -5.407 7.780 19.677 1.00 96.56 297 LEU A O 1
ATOM 2294 N N . ILE A 1 298 ? -4.473 6.427 18.158 1.00 98.00 298 ILE A N 1
ATOM 2295 C CA . ILE A 1 298 ? -5.559 5.433 18.179 1.00 98.00 298 ILE A CA 1
ATOM 2296 C C . ILE A 1 298 ? -5.724 4.820 19.579 1.00 98.00 298 ILE A C 1
ATOM 2298 O O . ILE A 1 298 ? -6.850 4.643 20.040 1.00 98.00 298 ILE A O 1
ATOM 2302 N N . GLN A 1 299 ? -4.628 4.497 20.277 1.00 97.94 299 GLN A N 1
ATOM 2303 C CA . GLN A 1 299 ? -4.684 4.004 21.657 1.00 97.94 299 GLN A CA 1
ATOM 2304 C C . GLN A 1 299 ? -5.329 5.029 22.594 1.00 97.94 299 GLN A C 1
ATOM 2306 O O . GLN A 1 299 ? -6.171 4.651 23.406 1.00 97.94 299 GLN A O 1
ATOM 2311 N N . GLN A 1 300 ? -4.944 6.303 22.487 1.00 97.75 300 GLN A N 1
ATOM 2312 C CA . GLN A 1 300 ? -5.498 7.387 23.299 1.00 97.75 300 GLN A CA 1
ATOM 2313 C C . GLN A 1 300 ? -7.007 7.551 23.063 1.00 97.75 300 GLN A C 1
ATOM 2315 O O . GLN A 1 300 ? -7.786 7.563 24.019 1.00 97.75 300 GLN A O 1
ATOM 2320 N N . ASP A 1 301 ? -7.410 7.632 21.799 1.00 98.31 301 ASP A N 1
ATOM 2321 C CA . ASP A 1 301 ? -8.792 7.821 21.361 1.00 98.31 301 ASP A CA 1
ATOM 2322 C C . ASP A 1 301 ? -9.703 6.667 21.808 1.00 98.31 301 ASP A C 1
ATOM 2324 O O . ASP A 1 301 ? -10.777 6.870 22.381 1.00 98.31 301 ASP A O 1
ATOM 2328 N N . LEU A 1 302 ? -9.243 5.425 21.627 1.00 98.50 302 LEU A N 1
ATOM 2329 C CA . LEU A 1 302 ? -9.995 4.240 22.037 1.00 98.50 302 LEU A CA 1
ATOM 2330 C C . LEU A 1 302 ? -10.041 4.071 23.560 1.00 98.50 302 LEU A C 1
ATOM 2332 O O . LEU A 1 302 ? -11.078 3.676 24.103 1.00 98.50 302 LEU A O 1
ATOM 2336 N N . LEU A 1 303 ? -8.975 4.443 24.272 1.00 98.25 303 LEU A N 1
ATOM 2337 C CA . LEU A 1 303 ? -8.970 4.435 25.733 1.00 98.25 303 LEU A CA 1
ATOM 2338 C C . LEU A 1 303 ? -9.989 5.429 26.306 1.00 98.25 303 LEU A C 1
ATOM 2340 O O . LEU A 1 303 ? -10.630 5.119 27.311 1.00 98.25 303 LEU A O 1
ATOM 2344 N N . ALA A 1 304 ? -10.200 6.578 25.655 1.00 97.81 304 ALA A N 1
ATOM 2345 C CA . ALA A 1 304 ? -11.180 7.579 26.082 1.00 97.81 304 ALA A CA 1
ATOM 2346 C C . ALA A 1 304 ? -12.631 7.058 26.077 1.00 97.81 304 ALA A C 1
ATOM 2348 O O . ALA A 1 304 ? -13.465 7.553 26.836 1.00 97.81 304 ALA A O 1
ATOM 2349 N N . VAL A 1 305 ? -12.929 6.027 25.276 1.00 98.44 305 VAL A N 1
ATOM 2350 C CA . VAL A 1 305 ? -14.226 5.321 25.270 1.00 98.44 305 VAL A CA 1
ATOM 2351 C C . VAL A 1 305 ? -14.184 3.976 26.010 1.00 98.44 305 VAL A C 1
ATOM 2353 O O . VAL A 1 305 ? 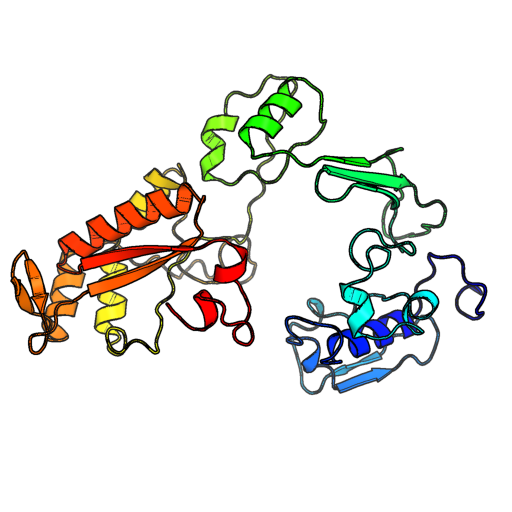-15.130 3.194 25.936 1.00 98.44 305 VAL A O 1
ATOM 2356 N N . GLY A 1 306 ? -13.104 3.706 26.749 1.00 98.19 306 GLY A N 1
ATOM 2357 C CA . GLY A 1 306 ? -12.937 2.528 27.600 1.00 98.19 306 GLY A CA 1
ATOM 2358 C C . GLY A 1 306 ? -12.485 1.259 26.872 1.00 98.19 306 GLY A C 1
ATOM 2359 O O . GLY A 1 306 ? -12.655 0.162 27.406 1.00 98.19 306 GLY A O 1
ATOM 2360 N N . ILE A 1 307 ? -11.910 1.375 25.672 1.00 98.56 307 ILE A N 1
ATOM 2361 C CA . ILE A 1 307 ? -11.304 0.259 24.936 1.00 98.56 307 ILE A CA 1
ATOM 2362 C C . ILE A 1 307 ? -9.789 0.302 25.141 1.00 98.56 307 ILE A C 1
ATOM 2364 O O . ILE A 1 307 ? -9.112 1.233 24.712 1.00 98.56 307 ILE A O 1
ATOM 2368 N N . GLN A 1 308 ? -9.231 -0.726 25.775 1.00 98.44 308 GLN A N 1
ATOM 2369 C CA . GLN A 1 308 ? -7.785 -0.835 25.942 1.00 98.44 308 GLN A CA 1
ATOM 2370 C C . GLN A 1 308 ? -7.157 -1.434 24.680 1.00 98.44 308 GLN A C 1
ATOM 2372 O O . GLN A 1 308 ? -7.636 -2.440 24.164 1.00 98.44 308 GLN A O 1
ATOM 2377 N N . VAL A 1 309 ? -6.053 -0.862 24.202 1.00 98.19 309 VAL A N 1
ATOM 2378 C CA . VAL A 1 309 ? -5.350 -1.336 23.001 1.00 98.19 309 VAL A CA 1
ATOM 2379 C C . VAL A 1 309 ? -3.888 -1.620 23.334 1.00 98.19 309 VAL A C 1
ATOM 2381 O O . VAL A 1 309 ? -3.206 -0.773 23.908 1.00 98.19 309 VAL A O 1
ATOM 2384 N N . HIS A 1 310 ? -3.393 -2.792 22.943 1.00 97.50 310 HIS A N 1
ATOM 2385 C CA . HIS A 1 310 ? -1.975 -3.149 22.970 1.00 97.50 310 HIS A CA 1
ATOM 2386 C C . HIS A 1 310 ? -1.411 -3.152 21.554 1.00 97.50 310 HIS A C 1
ATOM 2388 O O . HIS A 1 310 ? -1.923 -3.868 20.695 1.00 97.50 310 HIS A O 1
ATOM 2394 N N . VAL A 1 311 ? -0.358 -2.372 21.315 1.00 97.12 311 VAL A N 1
ATOM 2395 C CA . VAL A 1 311 ? 0.294 -2.316 20.002 1.00 97.12 311 VAL A CA 1
ATOM 2396 C C . VAL A 1 311 ? 1.398 -3.361 19.938 1.00 97.12 311 VAL A C 1
ATOM 2398 O O . VAL A 1 311 ? 2.218 -3.454 20.850 1.00 97.12 311 VAL A O 1
ATOM 2401 N N . LEU A 1 312 ? 1.406 -4.145 18.864 1.00 96.19 312 LEU A N 1
ATOM 2402 C CA . LEU A 1 312 ? 2.408 -5.164 18.581 1.00 96.19 312 LEU A CA 1
ATOM 2403 C C . LEU A 1 312 ? 3.082 -4.833 17.250 1.00 96.19 312 LEU A C 1
ATOM 2405 O O . LEU A 1 312 ? 2.412 -4.713 16.222 1.00 96.19 312 LEU A O 1
ATOM 2409 N N . TYR A 1 313 ? 4.403 -4.688 17.284 1.00 95.19 313 TYR A N 1
ATOM 2410 C CA . TYR A 1 313 ? 5.216 -4.356 16.119 1.00 95.19 313 TYR A CA 1
ATOM 2411 C C . TYR A 1 313 ? 5.918 -5.602 15.589 1.00 95.19 313 TYR A C 1
ATOM 2413 O O . TYR A 1 313 ? 6.513 -6.356 16.359 1.00 95.19 313 TYR A O 1
ATOM 2421 N N . TYR A 1 314 ? 5.881 -5.789 14.273 1.00 94.88 314 TYR A N 1
ATOM 2422 C CA . TYR A 1 314 ? 6.496 -6.931 13.601 1.00 94.88 314 TYR A CA 1
ATOM 2423 C C . TYR A 1 314 ? 7.350 -6.499 12.408 1.00 94.88 314 TYR A C 1
ATOM 2425 O O . TYR A 1 314 ? 6.987 -5.541 11.727 1.00 94.88 314 TYR A O 1
ATOM 2433 N N . PRO A 1 315 ? 8.451 -7.200 12.089 1.00 92.75 315 PRO A N 1
ATOM 2434 C CA . PRO A 1 315 ? 9.220 -6.906 10.882 1.00 92.75 315 PRO A CA 1
ATOM 2435 C C . PRO A 1 315 ? 8.360 -7.019 9.607 1.00 92.75 315 PRO A C 1
ATOM 2437 O O . PRO A 1 315 ? 7.451 -7.850 9.542 1.00 92.75 315 PRO A O 1
ATOM 2440 N N . LEU A 1 316 ? 8.668 -6.209 8.583 1.00 87.56 316 LEU A N 1
ATOM 2441 C CA . LEU A 1 316 ? 7.868 -6.064 7.353 1.00 87.56 316 LEU A CA 1
ATOM 2442 C C . LEU A 1 316 ? 7.555 -7.407 6.668 1.00 87.56 316 LEU A C 1
ATOM 2444 O O . LEU A 1 316 ? 6.401 -7.690 6.355 1.00 87.56 316 LEU A O 1
ATOM 2448 N N . GLY A 1 317 ? 8.579 -8.243 6.467 1.00 88.38 317 GLY A N 1
ATOM 2449 C CA . GLY A 1 317 ? 8.452 -9.533 5.781 1.00 88.38 317 GLY A CA 1
ATOM 2450 C C . GLY A 1 317 ? 7.472 -10.493 6.471 1.00 88.38 317 GLY A C 1
ATOM 2451 O O . GLY A 1 317 ? 6.495 -10.894 5.846 1.00 88.38 317 GLY A O 1
ATOM 2452 N N . PRO A 1 318 ? 7.679 -10.843 7.756 1.00 91.31 318 PRO A N 1
ATOM 2453 C CA . PRO A 1 318 ? 6.727 -11.637 8.535 1.00 91.31 318 PRO A CA 1
ATOM 2454 C C . PRO A 1 318 ? 5.320 -11.032 8.620 1.00 91.31 318 PRO A C 1
ATOM 2456 O O . PRO A 1 318 ? 4.338 -11.773 8.595 1.00 91.31 318 PRO A O 1
ATOM 2459 N N . PHE A 1 319 ? 5.202 -9.702 8.710 1.00 92.88 319 PHE A N 1
ATOM 2460 C CA . PHE A 1 319 ? 3.901 -9.037 8.792 1.00 92.88 319 PHE A CA 1
ATOM 2461 C C . PHE A 1 319 ? 3.056 -9.270 7.530 1.00 92.88 319 PHE A C 1
ATOM 2463 O O . PHE A 1 319 ? 1.898 -9.674 7.638 1.00 92.88 319 PHE A O 1
ATOM 2470 N N . PHE A 1 320 ? 3.653 -9.074 6.349 1.00 89.69 320 PHE A N 1
ATOM 2471 C CA . PHE A 1 320 ? 2.991 -9.183 5.043 1.00 89.69 320 PHE A CA 1
ATOM 2472 C C . PHE A 1 320 ? 3.157 -10.542 4.349 1.00 89.69 320 PHE A C 1
ATOM 2474 O O . PHE A 1 320 ? 2.803 -10.685 3.178 1.00 89.69 320 PHE A O 1
ATOM 2481 N N . ALA A 1 321 ? 3.702 -11.554 5.026 1.00 86.88 321 ALA A N 1
ATOM 2482 C CA . ALA A 1 321 ? 3.791 -12.880 4.433 1.00 86.88 321 ALA A CA 1
ATOM 2483 C C . ALA A 1 321 ? 2.388 -13.419 4.076 1.00 86.88 321 ALA A C 1
ATOM 2485 O O . ALA A 1 321 ? 1.368 -13.065 4.668 1.00 86.88 321 ALA A O 1
ATOM 2486 N N . VAL A 1 322 ? 2.326 -14.287 3.069 1.00 82.56 322 VAL A N 1
ATOM 2487 C CA . VAL A 1 322 ? 1.067 -14.932 2.674 1.00 82.56 322 VAL A CA 1
ATOM 2488 C C . VAL A 1 322 ? 0.568 -15.876 3.771 1.00 82.56 322 VAL A C 1
ATOM 2490 O O . VAL A 1 322 ? 1.350 -16.363 4.591 1.00 82.56 322 VAL A O 1
ATOM 2493 N N . TYR A 1 323 ? -0.729 -16.191 3.746 1.00 82.62 323 TYR A N 1
ATOM 2494 C CA . TYR A 1 323 ? -1.379 -17.070 4.725 1.00 82.62 323 TYR A CA 1
ATOM 2495 C C . TYR A 1 323 ? -0.650 -18.413 4.907 1.00 82.62 323 TYR A C 1
ATOM 2497 O O . TYR A 1 323 ? -0.388 -18.836 6.029 1.00 82.62 323 TYR A O 1
ATOM 2505 N N . THR A 1 324 ? -0.235 -19.055 3.809 1.00 81.06 324 THR A N 1
ATOM 2506 C CA . THR A 1 324 ? 0.481 -20.347 3.825 1.00 81.06 324 THR A CA 1
ATOM 2507 C C . THR A 1 324 ? 1.873 -20.276 4.455 1.00 81.06 324 THR A C 1
ATOM 2509 O O . THR A 1 324 ? 2.412 -21.301 4.861 1.00 81.06 324 THR A O 1
ATOM 2512 N N . ARG A 1 325 ? 2.448 -19.074 4.570 1.00 82.56 325 ARG A N 1
ATOM 2513 C CA . ARG A 1 325 ? 3.717 -18.809 5.262 1.00 82.56 325 ARG A CA 1
ATOM 2514 C C . ARG A 1 325 ? 3.512 -18.219 6.661 1.00 82.56 325 ARG A C 1
ATOM 2516 O O . ARG A 1 325 ? 4.470 -17.735 7.254 1.00 82.56 325 ARG A O 1
ATOM 2523 N N . GLY A 1 326 ? 2.283 -18.258 7.184 1.00 86.38 326 GLY A N 1
ATOM 2524 C CA . GLY A 1 326 ? 1.954 -17.791 8.530 1.00 86.38 326 GLY A CA 1
ATOM 2525 C C . GLY A 1 326 ? 2.067 -16.278 8.702 1.00 86.38 326 GLY A C 1
ATOM 2526 O O . GLY A 1 326 ? 2.426 -15.817 9.783 1.00 86.38 326 GLY A O 1
ATOM 2527 N N . GLY A 1 327 ? 1.835 -15.501 7.640 1.00 90.06 327 GLY A N 1
ATOM 2528 C CA . GLY A 1 327 ? 1.954 -14.053 7.740 1.00 90.06 327 GLY A CA 1
ATOM 2529 C C . GLY A 1 327 ? 0.896 -13.424 8.632 1.00 90.06 327 GLY A C 1
ATOM 2530 O O . GLY A 1 327 ? -0.289 -13.748 8.562 1.00 90.06 327 GLY A O 1
ATOM 2531 N N . ILE A 1 328 ? 1.348 -12.493 9.464 1.00 91.56 328 ILE A N 1
ATOM 2532 C CA . ILE A 1 328 ? 0.603 -12.012 10.631 1.00 91.56 328 ILE A CA 1
ATOM 2533 C C . ILE A 1 328 ? -0.654 -11.247 10.227 1.00 91.56 328 ILE A C 1
ATOM 2535 O O . ILE A 1 328 ? -1.696 -11.409 10.861 1.00 91.56 328 ILE A O 1
ATOM 2539 N N . LEU A 1 329 ? -0.589 -10.444 9.163 1.00 89.00 329 LEU A N 1
ATOM 2540 C CA . LEU A 1 329 ? -1.766 -9.747 8.646 1.00 89.00 329 LEU A CA 1
ATOM 2541 C C . LEU A 1 329 ? -2.826 -10.735 8.129 1.00 89.00 329 LEU A C 1
ATOM 2543 O O . LEU A 1 329 ? -4.019 -10.503 8.302 1.00 89.00 329 LEU A O 1
ATOM 2547 N N . ALA A 1 330 ? -2.396 -11.851 7.534 1.00 86.12 330 ALA A N 1
ATOM 2548 C CA . ALA A 1 330 ? -3.284 -12.848 6.944 1.00 86.12 330 ALA A CA 1
ATOM 2549 C C . ALA A 1 330 ? -3.890 -13.810 7.981 1.00 86.12 330 ALA A C 1
ATOM 2551 O O . ALA A 1 330 ? -5.038 -14.227 7.833 1.00 86.12 330 ALA A O 1
ATOM 2552 N N . THR A 1 331 ? -3.139 -14.185 9.021 1.00 86.44 331 THR A N 1
ATOM 2553 C CA . THR A 1 331 ? -3.579 -15.162 10.036 1.00 86.44 331 THR A CA 1
ATOM 2554 C C . THR A 1 331 ? -4.079 -14.521 11.330 1.00 86.44 331 THR A C 1
ATOM 2556 O O . THR A 1 331 ? -4.740 -15.183 12.129 1.00 86.44 331 THR A O 1
ATOM 2559 N N . GLY A 1 332 ? -3.772 -13.241 11.546 1.00 82.50 332 GLY A N 1
ATOM 2560 C CA . GLY A 1 332 ? -3.865 -12.587 12.847 1.00 82.50 332 GLY A CA 1
ATOM 2561 C C . GLY A 1 332 ? -2.676 -12.931 13.754 1.00 82.50 332 GLY A C 1
ATOM 2562 O O . GLY A 1 332 ? -2.037 -13.974 13.597 1.00 82.50 332 GLY A O 1
ATOM 2563 N N . ALA A 1 333 ? -2.397 -12.036 14.707 1.00 74.19 333 ALA A N 1
ATOM 2564 C CA . ALA A 1 333 ? -1.530 -12.292 15.863 1.00 74.19 333 ALA A CA 1
ATOM 2565 C C . ALA A 1 333 ? -2.346 -12.777 17.059 1.00 74.19 333 ALA A C 1
ATOM 2567 O O . ALA A 1 333 ? -3.548 -12.429 17.134 1.00 74.19 333 ALA A O 1
#

Sequence (333 aa):
MAMCRTMARPSSCACARDFQYWWQLDQDPNTGAITTGGYDAIASIDTPDDFTVILHMKHPYGPYLLYLPYAAPMHAWGHLHPIDLQNMTRVYLAPDVTDGPYKVASFVNGQSYTLTPNTYYTSTTFHGPYISQLVYQTYTGNTALQAALQAGQVDIAEGYMEYEAPALTHLPASLKLLETPAASYEHLDFNNANPLFSDVNVRRAVQLAIDKCALTRSVLHMAGCARVANQVEVPPSLYNDRTIAPVGYDPAAASKLLRQAGWLPGPRGILTKQGHPFVLRLVTTADNPLRAAAAALIQQDLLAVGIQVHVLYYPLGPFFAVYTRGGILATGA